Protein AF-J9ECP5-F1 (afdb_monomer_lite)

Secondary structure (DSSP, 8-state):
-HHHHHHTTHHHHHHHHHHTGGGS-HHHHHHHHHHHHHHHTSHHHHHHHHHTTHHHHHTTS-TTSTTHHHHHHHHHHHHHSHHHHHHHHTS-HHHHHHHHHHHHHHHHHS-HHHHHHHHHHHHHHTTSHHHHHHHHHTTHHHHHHHHHHT-GGG-TT--S---HHHHHHHHHHHHHHHHHHHHHHHHHHHHHHHHHHHHHHHHHTT-TT--------

pLDDT: mean 89.39, std 13.8, range [38.0, 98.56]

Foldseek 3Di:
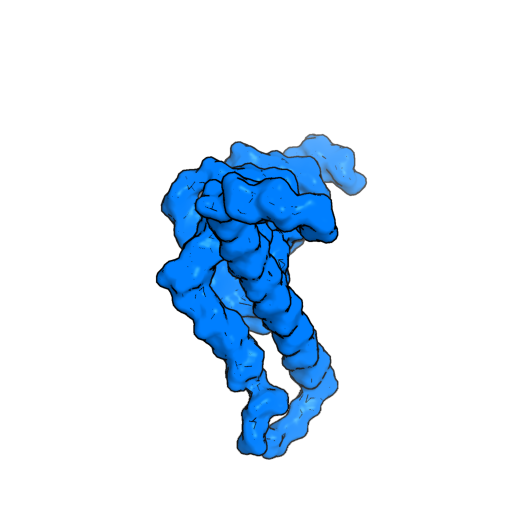DLVVCVVVVVLVVLQVCLVCVVVDDLVVLLVSLVVLLVQLLDLVSLQVCLVVVVLLSLLPHDLPGPSLLSSLSNLLSCLVRPVSVVSVLPDDLVSLLSSLVSLLSQLQPNPLSSVLSSLSSLLSCLLPPSSLVSCVVVVVVVSLVCQLCVQLVNDPPNPDDDDPVSVVSSVSSVVSSVSSVVSSVVSVVVVVVVVCCVVCVVVVVVVVPDDPDPDDD

Structure (mmCIF, N/CA/C/O backbone):
data_AF-J9ECP5-F1
#
_entry.id   AF-J9ECP5-F1
#
loop_
_atom_site.group_PDB
_atom_site.id
_atom_site.type_symbol
_atom_site.label_atom_id
_atom_site.label_alt_id
_atom_site.label_comp_id
_atom_site.label_asym_id
_atom_site.label_entity_id
_atom_site.label_seq_id
_atom_site.pdbx_PDB_ins_code
_atom_site.Cartn_x
_atom_site.Cartn_y
_atom_site.Cartn_z
_atom_site.occupancy
_atom_site.B_iso_or_equiv
_atom_site.auth_seq_id
_atom_site.auth_comp_id
_atom_site.auth_asym_id
_atom_site.auth_atom_id
_atom_site.pdbx_PDB_model_num
ATOM 1 N N . LEU A 1 1 ? -2.067 23.209 -13.877 1.00 58.66 1 LEU A N 1
ATOM 2 C CA . LEU A 1 1 ? -1.841 21.822 -13.410 1.00 58.66 1 LEU A CA 1
ATOM 3 C C . LEU A 1 1 ? -3.081 21.185 -12.792 1.00 58.66 1 LEU A C 1
ATOM 5 O O . LEU A 1 1 ? -3.791 20.561 -13.553 1.00 58.66 1 LEU A O 1
ATOM 9 N N . LEU A 1 2 ? -3.420 21.369 -11.506 1.00 58.62 2 LEU A N 1
ATOM 10 C CA . LEU A 1 2 ? -4.588 20.702 -10.874 1.00 58.62 2 LEU A CA 1
ATOM 11 C C . LEU A 1 2 ? -5.942 21.000 -11.552 1.00 58.62 2 LEU A C 1
ATOM 13 O O . LEU A 1 2 ? -6.799 20.131 -11.672 1.00 58.62 2 LEU A O 1
ATOM 17 N N . LYS A 1 3 ? -6.128 22.248 -11.996 1.00 59.84 3 LYS A N 1
ATOM 18 C CA . LYS A 1 3 ? -7.317 22.672 -12.744 1.00 59.84 3 LYS A CA 1
ATOM 19 C C . LYS A 1 3 ? -7.347 22.051 -14.146 1.00 59.84 3 LYS A C 1
ATOM 21 O O . LYS A 1 3 ? -8.362 21.492 -14.524 1.00 59.84 3 LYS A O 1
ATOM 26 N N . GLU A 1 4 ? -6.215 22.046 -14.849 1.00 58.84 4 GLU A N 1
ATOM 27 C CA . GLU A 1 4 ? -6.082 21.441 -16.184 1.00 58.84 4 GLU A CA 1
ATOM 28 C C . GLU A 1 4 ? -6.225 19.915 -16.162 1.00 58.84 4 GLU A C 1
ATOM 30 O O . GLU A 1 4 ? -6.843 19.362 -17.058 1.00 58.84 4 GLU A O 1
ATOM 35 N N . THR A 1 5 ? -5.704 19.205 -15.156 1.00 63.25 5 THR A N 1
ATOM 36 C CA . THR A 1 5 ? -5.891 17.745 -15.041 1.00 63.25 5 THR A CA 1
ATOM 37 C C . THR A 1 5 ? -7.343 17.373 -14.761 1.00 63.25 5 THR A C 1
ATOM 39 O O . THR A 1 5 ? -7.834 16.365 -15.269 1.00 63.25 5 THR A O 1
ATOM 42 N N . TYR A 1 6 ? -8.050 18.202 -13.989 1.00 60.03 6 TYR A N 1
ATOM 43 C CA . TYR A 1 6 ? -9.480 18.029 -13.756 1.00 60.03 6 TYR A CA 1
ATOM 44 C C . TYR A 1 6 ? -10.308 18.367 -15.007 1.00 60.03 6 TYR A C 1
ATOM 46 O O . TYR A 1 6 ? -11.199 17.613 -15.388 1.00 60.03 6 TYR A O 1
ATOM 54 N N . GLU A 1 7 ? -9.978 19.465 -15.689 1.00 57.41 7 GLU A N 1
ATOM 55 C CA . GLU A 1 7 ? -10.631 19.894 -16.933 1.00 57.41 7 GLU A CA 1
ATOM 56 C C . GLU A 1 7 ? -10.393 18.909 -18.089 1.00 57.41 7 GLU A C 1
ATOM 58 O O . GLU A 1 7 ? -11.296 18.678 -18.892 1.00 57.41 7 GLU A O 1
ATOM 63 N N . ASN A 1 8 ? -9.231 18.252 -18.129 1.00 61.38 8 ASN A N 1
ATOM 64 C CA . ASN A 1 8 ? -8.858 17.312 -19.188 1.00 61.38 8 ASN A CA 1
ATOM 65 C C . ASN A 1 8 ? -9.294 15.861 -18.934 1.00 61.38 8 ASN A C 1
ATOM 67 O O . ASN A 1 8 ? -8.885 14.975 -19.685 1.00 61.38 8 ASN A O 1
ATOM 71 N N . ARG A 1 9 ? -10.106 15.588 -17.898 1.00 77.56 9 ARG A N 1
ATOM 72 C CA . ARG A 1 9 ? -10.559 14.224 -17.550 1.00 77.56 9 ARG A CA 1
ATOM 73 C C . ARG A 1 9 ? -9.397 13.224 -17.457 1.00 77.56 9 ARG A C 1
ATOM 75 O O . ARG A 1 9 ? -9.504 12.072 -17.875 1.00 77.56 9 ARG A O 1
ATOM 82 N N . SER A 1 10 ? -8.265 13.675 -16.914 1.00 81.75 10 SER A N 1
ATOM 83 C CA . SER A 1 10 ? -7.030 12.888 -16.852 1.00 81.75 10 SER A CA 1
ATOM 84 C C . SER A 1 10 ? -7.216 11.565 -16.105 1.00 81.75 10 SER A C 1
ATOM 86 O O . SER A 1 10 ? -6.614 10.562 -16.478 1.00 81.75 10 SER A O 1
ATOM 88 N N . LEU A 1 11 ? -8.080 11.550 -15.085 1.00 89.44 11 LEU A N 1
ATOM 89 C CA . LEU A 1 11 ? -8.413 10.342 -14.334 1.00 89.44 11 LEU A CA 1
ATOM 90 C C . LEU A 1 11 ? -9.215 9.337 -15.171 1.00 89.44 11 LEU A C 1
ATOM 92 O O . LEU A 1 11 ? -8.880 8.157 -15.168 1.00 89.44 11 LEU A O 1
ATOM 96 N N . ASP A 1 12 ? -10.206 9.794 -15.942 1.00 91.31 12 ASP A N 1
ATOM 97 C CA . ASP A 1 12 ? -11.008 8.928 -16.821 1.00 91.31 12 ASP A CA 1
ATOM 98 C C . ASP A 1 12 ? -10.124 8.212 -17.848 1.00 91.31 12 ASP A C 1
ATOM 100 O O . ASP A 1 12 ? -10.337 7.041 -18.159 1.00 91.31 12 ASP A O 1
ATOM 104 N N . LEU A 1 13 ? -9.113 8.911 -18.375 1.00 92.12 13 LEU A N 1
ATOM 105 C CA . LEU A 1 13 ? -8.150 8.319 -19.299 1.00 92.12 13 LEU A CA 1
ATOM 106 C C . LEU A 1 13 ? -7.334 7.212 -18.623 1.00 92.12 13 LEU A C 1
ATOM 108 O O . LEU A 1 13 ? -7.185 6.136 -19.198 1.00 92.12 13 LEU A O 1
ATOM 112 N N . VAL A 1 14 ? -6.835 7.461 -17.408 1.00 95.06 14 VAL A N 1
ATOM 113 C CA . VAL A 1 14 ? -6.111 6.454 -16.619 1.00 95.06 14 VAL A CA 1
ATOM 114 C C . VAL A 1 14 ? -6.996 5.235 -16.367 1.00 95.06 14 VAL A C 1
ATOM 116 O O . VAL A 1 14 ? -6.566 4.119 -16.640 1.00 95.06 14 VAL A O 1
ATOM 119 N N . LEU A 1 15 ? -8.235 5.436 -15.908 1.00 95.81 15 LEU A N 1
ATOM 120 C CA . LEU A 1 15 ? -9.168 4.346 -15.616 1.00 95.81 15 LEU A CA 1
ATOM 121 C C . LEU A 1 15 ? -9.417 3.468 -16.849 1.00 95.81 15 LEU A C 1
ATOM 123 O O . LEU A 1 15 ? -9.308 2.251 -16.745 1.00 95.81 15 LEU A O 1
ATOM 127 N N . ARG A 1 16 ? -9.616 4.063 -18.034 1.00 94.81 16 ARG A N 1
ATOM 128 C CA . ARG A 1 16 ? -9.771 3.309 -19.295 1.00 94.81 16 ARG A CA 1
ATOM 129 C C . ARG A 1 16 ? -8.556 2.442 -19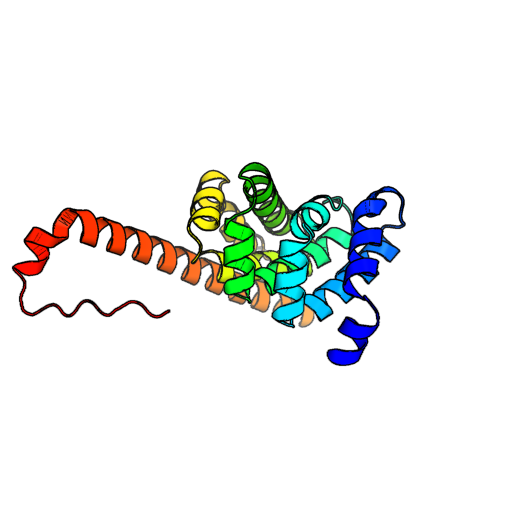.628 1.00 94.81 16 ARG A C 1
ATOM 131 O O . ARG A 1 16 ? -8.717 1.305 -20.064 1.00 94.81 16 ARG A O 1
ATOM 138 N N . TYR A 1 17 ? -7.342 2.959 -19.428 1.00 95.44 17 TYR A N 1
ATOM 139 C CA . TYR A 1 17 ? -6.127 2.166 -19.639 1.00 95.44 17 TYR A CA 1
ATOM 140 C C . TYR A 1 17 ? -5.989 1.037 -18.612 1.00 95.44 17 TYR A C 1
ATOM 142 O O . TYR A 1 17 ? -5.534 -0.047 -18.970 1.00 95.44 17 TYR A O 1
ATOM 150 N N . LEU A 1 18 ? -6.399 1.260 -17.358 1.00 95.62 18 LEU A N 1
ATOM 151 C CA . LEU A 1 18 ? -6.372 0.222 -16.324 1.00 95.62 18 LEU A CA 1
ATOM 152 C C . LEU A 1 18 ? -7.434 -0.867 -16.559 1.00 95.62 18 LEU A C 1
ATOM 154 O O . LEU A 1 18 ? -7.137 -2.046 -16.385 1.00 95.62 18 LEU A O 1
ATOM 158 N N . GLU A 1 19 ? -8.636 -0.509 -17.019 1.00 95.19 19 GLU A N 1
ATOM 159 C CA . GLU A 1 19 ? -9.673 -1.467 -17.441 1.00 95.19 19 GLU A CA 1
ATOM 160 C C . GLU A 1 19 ? -9.168 -2.391 -18.559 1.00 95.19 19 GLU A C 1
ATOM 162 O O . GLU A 1 19 ? -9.405 -3.600 -18.540 1.00 95.19 19 GLU A O 1
ATOM 167 N N . GLY A 1 20 ? -8.429 -1.824 -19.516 1.00 91.56 20 GLY A N 1
ATOM 168 C CA . GLY A 1 20 ? -7.819 -2.534 -20.637 1.00 91.56 20 GLY A CA 1
ATOM 169 C C . GLY A 1 20 ? -6.429 -3.109 -20.365 1.00 91.56 20 GLY A C 1
ATOM 170 O O . GLY A 1 20 ? -5.802 -3.577 -21.314 1.00 91.56 20 GLY A O 1
ATOM 171 N N . ALA A 1 21 ? -5.923 -3.093 -19.124 1.00 91.56 21 ALA A N 1
ATOM 172 C CA . ALA A 1 21 ? -4.495 -3.294 -18.844 1.00 91.56 21 ALA A CA 1
ATOM 173 C C . ALA A 1 21 ? -3.904 -4.588 -19.425 1.00 91.56 21 ALA A C 1
ATOM 175 O O . ALA A 1 21 ? -2.782 -4.582 -19.920 1.00 91.56 21 ALA A O 1
ATOM 176 N N . ARG A 1 22 ? -4.677 -5.682 -19.439 1.00 87.88 22 ARG A N 1
ATOM 177 C CA . ARG A 1 22 ? -4.252 -6.982 -19.997 1.00 87.88 22 ARG A CA 1
ATOM 178 C C . ARG A 1 22 ? -4.036 -6.974 -21.514 1.00 87.88 22 ARG A C 1
ATOM 180 O O . ARG A 1 22 ? -3.355 -7.849 -22.032 1.00 87.88 22 ARG A O 1
ATOM 187 N N . ASN A 1 23 ? -4.628 -6.013 -22.216 1.00 90.44 23 ASN A N 1
ATOM 188 C CA . ASN A 1 23 ? -4.544 -5.873 -23.670 1.00 90.44 23 ASN A CA 1
ATOM 189 C C . ASN A 1 23 ? -3.484 -4.843 -24.096 1.00 90.44 23 ASN A C 1
ATOM 191 O O . ASN A 1 23 ? -3.360 -4.541 -25.284 1.00 90.44 23 ASN A O 1
ATOM 195 N N . HIS A 1 24 ? -2.753 -4.267 -23.142 1.00 90.06 24 HIS A N 1
ATOM 196 C CA . HIS A 1 24 ? -1.773 -3.217 -23.378 1.00 90.06 24 HIS A CA 1
ATOM 197 C C . HIS A 1 24 ? -0.354 -3.695 -23.069 1.00 90.06 24 HIS A C 1
ATOM 199 O O . HIS A 1 24 ? -0.139 -4.616 -22.286 1.00 90.06 24 HIS A O 1
ATOM 205 N N . ASP A 1 25 ? 0.629 -3.040 -23.689 1.00 90.75 25 ASP A N 1
ATOM 206 C CA . ASP A 1 25 ? 2.038 -3.253 -23.363 1.00 90.75 25 ASP A CA 1
ATOM 207 C C . ASP A 1 25 ? 2.291 -2.878 -21.890 1.00 90.75 25 ASP A C 1
ATOM 209 O O . ASP A 1 25 ? 1.888 -1.806 -21.427 1.00 90.75 25 ASP A O 1
ATOM 213 N N . SER A 1 26 ? 2.999 -3.746 -21.166 1.00 89.44 26 SER A N 1
ATOM 214 C CA . SER A 1 26 ? 3.453 -3.529 -19.787 1.00 89.44 26 SER A CA 1
ATOM 215 C C . SER A 1 26 ? 4.154 -2.174 -19.604 1.00 89.44 26 SER A C 1
ATOM 217 O O . SER A 1 26 ? 3.954 -1.515 -18.583 1.00 89.44 26 SER A O 1
ATOM 219 N N . ARG A 1 27 ? 4.904 -1.700 -20.609 1.00 93.38 27 ARG A N 1
ATOM 220 C CA . ARG A 1 27 ? 5.562 -0.381 -20.584 1.00 93.38 27 ARG A CA 1
ATOM 221 C C . ARG A 1 27 ? 4.564 0.771 -20.611 1.00 93.38 27 ARG A C 1
ATOM 223 O O . ARG A 1 27 ? 4.727 1.731 -19.865 1.00 93.38 27 ARG A O 1
ATOM 230 N N . LEU A 1 28 ? 3.511 0.651 -21.420 1.00 94.88 28 LEU A N 1
ATOM 231 C CA . LEU A 1 28 ? 2.445 1.650 -21.467 1.00 94.88 28 LEU A CA 1
ATOM 232 C C . LEU A 1 28 ? 1.727 1.721 -20.117 1.00 94.88 28 LEU A C 1
ATOM 234 O O . LEU A 1 28 ? 1.519 2.810 -19.588 1.00 94.88 28 LEU A O 1
ATOM 238 N N . ILE A 1 29 ? 1.398 0.569 -19.527 1.00 96.81 29 ILE A N 1
ATOM 239 C CA . ILE A 1 29 ? 0.761 0.519 -18.205 1.00 96.81 29 ILE A CA 1
ATOM 240 C C . ILE A 1 29 ? 1.682 1.073 -17.120 1.00 96.81 29 ILE A C 1
ATOM 242 O O . ILE A 1 29 ? 1.228 1.816 -16.256 1.00 96.81 29 ILE A O 1
ATOM 246 N N . PHE A 1 30 ? 2.978 0.789 -17.187 1.00 95.69 30 PHE A N 1
ATOM 247 C CA . PHE A 1 30 ? 3.962 1.365 -16.280 1.00 95.69 30 PHE A CA 1
ATOM 248 C C . PHE A 1 30 ? 3.981 2.904 -16.337 1.00 95.69 30 PHE A C 1
ATOM 250 O O . PHE A 1 30 ? 3.961 3.550 -15.287 1.00 95.69 30 PHE A O 1
ATOM 257 N N . ASP A 1 31 ? 3.943 3.507 -17.529 1.00 96.50 31 ASP A N 1
ATOM 258 C CA . ASP A 1 31 ? 3.884 4.968 -17.680 1.00 96.50 31 ASP A CA 1
ATOM 259 C C . ASP A 1 31 ? 2.535 5.554 -17.228 1.00 96.50 31 ASP A C 1
ATOM 261 O O . ASP A 1 31 ? 2.502 6.591 -16.558 1.00 96.50 31 ASP A O 1
ATOM 265 N N . VAL A 1 32 ? 1.423 4.863 -17.504 1.00 96.94 32 VAL A N 1
ATOM 266 C CA . VAL A 1 32 ? 0.088 5.231 -16.999 1.00 96.94 32 VAL A CA 1
ATOM 267 C C . VAL A 1 32 ? 0.059 5.219 -15.469 1.00 96.94 32 VAL A C 1
ATOM 269 O O . VAL A 1 32 ? -0.450 6.159 -14.858 1.00 96.94 32 VAL A O 1
ATOM 272 N N . LEU A 1 33 ? 0.640 4.202 -14.830 1.00 97.62 33 LEU A N 1
ATOM 273 C CA . LEU A 1 33 ? 0.718 4.110 -13.372 1.00 97.62 33 LEU A CA 1
ATOM 274 C C . LEU A 1 33 ? 1.629 5.183 -12.772 1.00 97.62 33 LEU A C 1
ATOM 276 O O . LEU A 1 33 ? 1.321 5.713 -11.709 1.00 97.62 33 LEU A O 1
ATOM 280 N N . LYS A 1 34 ? 2.724 5.558 -13.443 1.00 97.19 34 LYS A N 1
ATOM 281 C CA . LYS A 1 34 ? 3.564 6.684 -12.997 1.00 97.19 34 LYS A CA 1
ATOM 282 C C . LYS A 1 34 ? 2.800 7.997 -13.038 1.00 97.19 34 LYS A C 1
ATOM 284 O O . LYS A 1 34 ? 2.894 8.795 -12.106 1.00 97.19 34 LYS A O 1
ATOM 289 N N . TYR A 1 35 ? 2.037 8.208 -14.107 1.00 96.50 35 TYR A N 1
ATOM 290 C CA . TYR A 1 35 ? 1.169 9.369 -14.215 1.00 96.50 35 TYR A CA 1
ATOM 291 C C . TYR A 1 35 ? 0.114 9.366 -13.101 1.00 96.50 35 TYR A C 1
ATOM 293 O O . TYR A 1 35 ? -0.020 10.365 -12.397 1.00 96.50 35 TYR A O 1
ATOM 301 N N . LEU A 1 36 ? -0.545 8.225 -12.861 1.00 97.31 36 LEU A N 1
ATOM 302 C CA . LEU A 1 36 ? -1.480 8.047 -11.749 1.00 97.31 36 LEU A CA 1
ATOM 303 C C . LEU A 1 36 ? -0.834 8.355 -10.393 1.00 97.31 36 LEU A C 1
ATOM 305 O O . LEU A 1 36 ? -1.412 9.109 -9.618 1.00 97.31 36 LEU A O 1
ATOM 309 N N . ALA A 1 37 ? 0.364 7.840 -10.111 1.00 96.88 37 ALA A N 1
ATOM 310 C CA . ALA A 1 37 ? 1.073 8.117 -8.863 1.00 96.88 37 ALA A CA 1
ATOM 311 C C . ALA A 1 37 ? 1.260 9.628 -8.638 1.00 96.88 37 ALA A C 1
ATOM 313 O O . ALA A 1 37 ? 1.028 10.116 -7.535 1.00 96.88 37 ALA A O 1
ATOM 314 N N . GLY A 1 38 ? 1.586 10.385 -9.693 1.00 95.44 38 GLY A N 1
ATOM 315 C CA . GLY A 1 38 ? 1.648 11.849 -9.640 1.00 95.44 38 GLY A CA 1
ATOM 316 C C . GLY A 1 38 ? 0.293 12.521 -9.375 1.00 95.44 38 GLY A C 1
ATOM 317 O O . GLY A 1 38 ? 0.241 13.544 -8.695 1.00 95.44 38 GLY A O 1
ATOM 318 N N . LEU A 1 39 ? -0.812 11.942 -9.859 1.00 94.38 39 LEU A N 1
ATOM 319 C CA . LEU A 1 39 ? -2.168 12.434 -9.584 1.00 94.38 39 LEU A CA 1
ATOM 320 C C . LEU A 1 39 ? -2.603 12.162 -8.136 1.00 94.38 39 LEU A C 1
ATOM 322 O O . LEU A 1 39 ? -3.223 13.029 -7.519 1.00 94.38 39 LEU A O 1
ATOM 326 N N . LEU A 1 40 ? -2.265 10.992 -7.584 1.00 96.12 40 LEU A N 1
ATOM 327 C CA . LEU A 1 40 ? -2.695 10.541 -6.252 1.00 96.12 40 LEU A CA 1
ATOM 328 C C . LEU A 1 40 ? -2.127 11.379 -5.097 1.00 96.12 40 LEU A C 1
ATOM 330 O O . LEU A 1 40 ? -2.686 11.368 -4.004 1.00 96.12 40 LEU A O 1
ATOM 334 N N . VAL A 1 41 ? -1.082 12.176 -5.339 1.00 93.88 41 VAL A N 1
ATOM 335 C CA . VAL A 1 41 ? -0.587 13.177 -4.373 1.00 93.88 41 VAL A CA 1
ATOM 336 C C . VAL A 1 41 ? -1.664 14.226 -4.053 1.00 93.88 41 VAL A C 1
ATOM 338 O O . VAL A 1 41 ? -1.671 14.835 -2.981 1.00 93.88 41 VAL A O 1
ATOM 341 N N . HIS A 1 42 ? -2.610 14.450 -4.968 1.00 93.12 42 HIS A N 1
ATOM 342 C CA . HIS A 1 42 ? -3.702 15.387 -4.769 1.00 93.12 42 HIS A CA 1
ATOM 343 C C . HIS A 1 42 ? -4.923 14.703 -4.156 1.00 93.12 42 HIS A C 1
ATOM 345 O O . HIS A 1 42 ? -5.609 13.925 -4.814 1.00 93.12 42 HIS A O 1
ATOM 351 N N . ARG A 1 43 ? -5.270 15.107 -2.926 1.00 93.56 43 ARG A N 1
ATOM 352 C CA . ARG A 1 43 ? -6.422 14.603 -2.156 1.00 93.56 43 ARG A CA 1
ATOM 353 C C . ARG A 1 43 ? -7.691 14.389 -2.985 1.00 93.56 43 ARG A C 1
ATOM 355 O O . ARG A 1 43 ? -8.291 13.328 -2.901 1.00 93.56 43 ARG A O 1
ATOM 362 N N . ARG A 1 44 ? -8.113 15.387 -3.771 1.00 93.25 44 ARG A N 1
ATOM 363 C CA . ARG A 1 44 ? -9.341 15.287 -4.579 1.00 93.25 44 ARG A CA 1
ATOM 364 C C . ARG A 1 44 ? -9.262 14.146 -5.595 1.00 93.25 44 ARG A C 1
ATOM 366 O O . ARG A 1 44 ? -10.203 13.378 -5.701 1.00 93.25 44 ARG A O 1
ATOM 373 N N . LEU A 1 45 ? -8.134 14.016 -6.292 1.00 94.56 45 LEU A N 1
ATOM 374 C CA . LEU A 1 45 ? -7.940 12.967 -7.292 1.00 94.56 45 LEU A CA 1
ATOM 375 C C . LEU A 1 45 ? -7.808 11.585 -6.649 1.00 94.56 45 LEU A C 1
ATOM 377 O O . LEU A 1 45 ? -8.305 10.621 -7.215 1.00 94.56 45 LEU A O 1
ATOM 381 N N . ALA A 1 46 ? -7.197 11.485 -5.464 1.00 96.75 46 ALA A N 1
ATOM 382 C CA . ALA A 1 46 ? -7.173 10.241 -4.697 1.00 96.75 46 ALA A CA 1
ATOM 383 C C . ALA A 1 46 ? -8.589 9.789 -4.300 1.00 96.75 46 ALA A C 1
ATOM 385 O O . ALA A 1 46 ? -8.942 8.631 -4.511 1.00 96.75 46 ALA A O 1
ATOM 386 N N . LEU A 1 47 ? -9.421 10.708 -3.797 1.00 96.31 47 LEU A N 1
ATOM 387 C CA . LEU A 1 47 ? -10.822 10.427 -3.464 1.00 96.31 47 LEU A CA 1
ATOM 388 C C . LEU A 1 47 ? -11.633 10.025 -4.702 1.00 96.31 47 LEU A C 1
ATOM 390 O O . LEU A 1 47 ? -12.316 9.003 -4.674 1.00 96.31 47 LEU A O 1
ATOM 394 N N . ASP A 1 48 ? -11.515 10.785 -5.795 1.00 95.81 48 ASP A N 1
ATOM 395 C CA . ASP A 1 48 ? -12.206 10.496 -7.055 1.00 95.81 48 ASP A CA 1
ATOM 396 C C . ASP A 1 48 ? -11.765 9.132 -7.628 1.00 95.81 48 ASP A C 1
ATOM 398 O O . ASP A 1 48 ? -12.594 8.371 -8.122 1.00 95.81 48 ASP A O 1
ATOM 402 N N . PHE A 1 49 ? -10.479 8.774 -7.509 1.00 97.50 49 PHE A N 1
ATOM 403 C CA . PHE A 1 49 ? -9.948 7.478 -7.945 1.00 97.50 49 PHE A CA 1
ATOM 404 C C . PHE A 1 49 ? -10.552 6.309 -7.162 1.00 97.50 49 PHE A C 1
ATOM 406 O O . PHE A 1 49 ? -10.960 5.312 -7.760 1.00 97.50 49 PHE A O 1
ATOM 413 N N . VAL A 1 50 ? -10.629 6.431 -5.833 1.00 98.06 50 VAL A N 1
ATOM 414 C CA . VAL A 1 50 ? -11.251 5.413 -4.973 1.00 98.06 50 VAL A CA 1
ATOM 415 C C . VAL A 1 50 ? -12.743 5.294 -5.290 1.00 98.06 5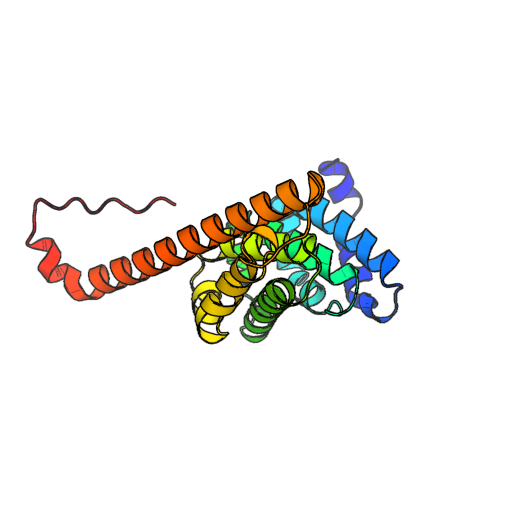0 VAL A C 1
ATOM 417 O O . VAL A 1 50 ? -13.232 4.184 -5.499 1.00 98.06 50 VAL A O 1
ATOM 420 N N . ALA A 1 51 ? -13.450 6.422 -5.407 1.00 96.56 51 ALA A N 1
ATOM 421 C CA . ALA A 1 51 ? -14.878 6.458 -5.722 1.00 96.56 51 ALA A CA 1
ATOM 422 C C . ALA A 1 51 ? -15.207 5.859 -7.101 1.00 96.56 51 ALA A C 1
ATOM 424 O O . ALA A 1 51 ? -16.259 5.246 -7.271 1.00 96.56 51 ALA A O 1
ATOM 425 N N . ALA A 1 52 ? -14.300 5.989 -8.071 1.00 96.56 52 ALA A N 1
ATOM 426 C CA . ALA A 1 52 ? -14.442 5.416 -9.406 1.00 96.56 52 ALA A CA 1
ATOM 427 C C . ALA A 1 52 ? -14.088 3.915 -9.488 1.00 96.56 52 ALA A C 1
ATOM 429 O O . ALA A 1 52 ? -14.028 3.362 -10.583 1.00 96.56 52 ALA A O 1
ATOM 430 N N . GLY A 1 53 ? -13.820 3.244 -8.360 1.00 96.88 53 GLY A N 1
ATOM 431 C CA . GLY A 1 53 ? -13.420 1.831 -8.345 1.00 96.88 53 GLY A CA 1
ATOM 432 C C . GLY A 1 53 ? -11.981 1.589 -8.812 1.00 96.88 53 GLY A C 1
ATOM 433 O O . GLY A 1 53 ? -11.597 0.451 -9.079 1.00 96.88 53 GLY A O 1
ATOM 434 N N . GLY A 1 54 ? -11.153 2.636 -8.882 1.00 97.75 54 GLY A N 1
ATOM 435 C CA . GLY A 1 54 ? -9.787 2.557 -9.398 1.00 97.75 54 GLY A CA 1
ATOM 436 C C . GLY A 1 54 ? -8.880 1.608 -8.613 1.00 97.75 54 GLY A C 1
ATOM 437 O O . GLY A 1 54 ? -7.972 1.014 -9.185 1.00 97.75 54 GLY A O 1
ATOM 438 N N . VAL A 1 55 ? -9.148 1.402 -7.321 1.00 98.25 55 VAL A N 1
ATOM 439 C CA . VAL A 1 55 ? -8.380 0.480 -6.465 1.00 98.25 55 VAL A CA 1
ATOM 440 C C . VAL A 1 55 ? -8.507 -0.969 -6.938 1.00 98.25 55 VAL A C 1
ATOM 442 O O . VAL A 1 55 ? -7.506 -1.677 -6.997 1.00 98.25 55 VAL A O 1
ATOM 445 N N . ASP A 1 56 ? -9.709 -1.397 -7.328 1.00 97.50 56 ASP A N 1
ATOM 446 C CA . ASP A 1 56 ? -9.954 -2.742 -7.857 1.00 97.50 56 ASP A CA 1
ATOM 447 C C . ASP A 1 56 ? -9.251 -2.948 -9.209 1.00 97.50 56 ASP A C 1
ATOM 449 O O . ASP A 1 56 ? -8.677 -4.004 -9.463 1.00 97.50 56 ASP A O 1
ATOM 453 N N . LEU A 1 57 ? -9.199 -1.910 -10.050 1.00 97.88 57 LEU A N 1
ATOM 454 C CA . LEU A 1 57 ? -8.419 -1.935 -11.290 1.00 97.88 57 LEU A CA 1
ATOM 455 C C . LEU A 1 57 ? -6.907 -1.986 -11.022 1.00 97.88 57 LEU A C 1
ATOM 457 O O . LEU A 1 57 ? -6.179 -2.720 -11.688 1.00 97.88 57 LEU A O 1
ATOM 461 N N . LEU A 1 58 ? -6.436 -1.235 -10.027 1.00 97.56 58 LEU A N 1
ATOM 462 C CA . LEU A 1 58 ? -5.024 -1.140 -9.667 1.00 97.56 58 LEU A CA 1
ATOM 463 C C . LEU A 1 58 ? -4.456 -2.485 -9.190 1.00 97.56 58 LEU A C 1
ATOM 465 O O . LEU A 1 58 ? -3.359 -2.865 -9.589 1.00 97.56 58 LEU A O 1
ATOM 469 N N . ILE A 1 59 ? -5.208 -3.228 -8.374 1.00 97.31 59 ILE A N 1
ATOM 470 C CA . ILE A 1 59 ? -4.773 -4.534 -7.844 1.00 97.31 59 ILE A CA 1
ATOM 471 C C . ILE A 1 59 ? -4.937 -5.688 -8.850 1.00 97.31 59 ILE A C 1
ATOM 473 O O . ILE A 1 59 ? -4.524 -6.811 -8.564 1.00 97.31 59 ILE A O 1
ATOM 477 N N . ARG A 1 60 ? -5.511 -5.432 -10.037 1.00 96.38 60 ARG A N 1
ATOM 478 C CA . ARG A 1 60 ? -5.595 -6.396 -11.154 1.00 96.38 60 ARG A CA 1
ATOM 479 C C . ARG A 1 60 ? -4.378 -6.382 -12.074 1.00 96.38 60 ARG A C 1
ATOM 481 O O . ARG A 1 60 ? -4.289 -7.248 -12.949 1.00 96.38 60 ARG A O 1
ATOM 488 N N . ILE A 1 61 ? -3.478 -5.412 -11.910 1.00 96.75 61 ILE A N 1
ATOM 489 C CA . ILE A 1 61 ? -2.209 -5.370 -12.641 1.00 96.75 61 ILE A CA 1
ATOM 490 C C . ILE A 1 61 ? -1.418 -6.652 -12.358 1.00 96.75 61 ILE A C 1
ATOM 492 O O . ILE A 1 61 ? -1.428 -7.182 -11.250 1.00 96.75 61 ILE A O 1
ATOM 496 N N . GLU A 1 62 ? -0.768 -7.197 -13.382 1.00 94.81 62 GLU A N 1
ATOM 497 C CA . GLU A 1 62 ? -0.012 -8.439 -13.246 1.00 94.81 62 GLU A CA 1
ATOM 498 C C . GLU A 1 62 ? 1.184 -8.240 -12.307 1.00 94.81 62 GLU A C 1
ATOM 500 O O . GLU A 1 62 ? 2.029 -7.372 -12.536 1.00 94.81 62 GLU A O 1
ATOM 505 N N . ARG A 1 63 ? 1.258 -9.055 -11.250 1.00 94.69 63 ARG A N 1
ATOM 506 C CA . ARG A 1 63 ? 2.266 -8.937 -10.186 1.00 94.69 63 ARG A CA 1
ATOM 507 C C . ARG A 1 63 ? 3.693 -9.099 -10.720 1.00 94.69 63 ARG A C 1
ATOM 509 O O . ARG A 1 63 ? 4.553 -8.286 -10.394 1.00 94.69 63 ARG A O 1
ATOM 516 N N . ASP A 1 64 ? 3.912 -10.049 -11.626 1.00 92.19 64 ASP A N 1
ATOM 517 C CA . ASP A 1 64 ? 5.224 -10.321 -12.232 1.00 92.19 64 ASP A CA 1
ATOM 518 C C . ASP A 1 64 ? 5.657 -9.274 -13.279 1.00 92.19 64 ASP A C 1
ATOM 520 O O . ASP A 1 64 ? 6.785 -9.298 -13.772 1.00 92.19 64 ASP A O 1
ATOM 524 N N . SER A 1 65 ? 4.782 -8.324 -13.626 1.00 93.00 65 SER A N 1
ATOM 525 C CA . SER A 1 65 ? 5.102 -7.267 -14.587 1.00 93.00 65 SER A CA 1
ATOM 526 C C . SER A 1 65 ? 5.918 -6.133 -13.958 1.00 93.00 65 SER A C 1
ATOM 528 O O . SER A 1 65 ? 5.766 -5.806 -12.784 1.00 93.00 65 SER A O 1
ATOM 530 N N . LEU A 1 66 ? 6.717 -5.426 -14.767 1.00 90.75 66 LEU A N 1
ATOM 531 C CA . LEU A 1 66 ? 7.433 -4.218 -14.326 1.00 90.75 66 LEU A CA 1
ATOM 532 C C . LEU A 1 66 ? 6.482 -3.131 -13.780 1.00 90.75 66 LEU A C 1
ATOM 534 O O . LEU A 1 66 ? 6.859 -2.349 -12.906 1.00 90.75 66 LEU A O 1
ATOM 538 N N . ALA A 1 67 ? 5.244 -3.093 -14.278 1.00 94.31 67 ALA A N 1
ATOM 539 C CA . ALA A 1 67 ? 4.199 -2.173 -13.841 1.00 94.31 67 ALA A CA 1
ATOM 540 C C . ALA A 1 67 ? 3.843 -2.329 -12.350 1.00 94.31 67 ALA A C 1
ATOM 542 O O . ALA A 1 67 ? 3.513 -1.335 -11.698 1.00 94.31 67 ALA A O 1
ATOM 543 N N . SER A 1 68 ? 3.975 -3.534 -11.781 1.00 95.19 68 SER A N 1
ATOM 544 C CA . SER A 1 68 ? 3.626 -3.814 -10.382 1.00 95.19 68 SER A CA 1
ATOM 545 C C . SER A 1 68 ? 4.442 -2.993 -9.378 1.00 95.19 68 SER A C 1
ATOM 547 O O . SER A 1 68 ? 3.926 -2.605 -8.331 1.00 95.19 68 SER A O 1
ATOM 549 N N . VAL A 1 69 ? 5.675 -2.621 -9.730 1.00 94.81 69 VAL A N 1
ATOM 550 C CA . VAL A 1 69 ? 6.535 -1.744 -8.921 1.00 94.81 69 VAL A CA 1
ATOM 551 C C . VAL A 1 69 ? 5.834 -0.420 -8.603 1.00 94.81 69 VAL A C 1
ATOM 553 O O . VAL A 1 69 ? 5.870 0.058 -7.469 1.00 94.81 69 VAL A O 1
ATOM 556 N N . VAL A 1 70 ? 5.161 0.163 -9.598 1.00 97.31 70 VAL A N 1
ATOM 557 C CA . VAL A 1 70 ? 4.495 1.467 -9.472 1.00 97.31 70 VAL A CA 1
ATOM 558 C C . VAL A 1 70 ? 3.145 1.341 -8.765 1.00 97.31 70 VAL A C 1
ATOM 560 O O . VAL A 1 70 ? 2.683 2.306 -8.152 1.00 97.31 70 VAL A O 1
ATOM 563 N N . VAL A 1 71 ? 2.539 0.147 -8.760 1.00 97.94 71 VAL A N 1
ATOM 564 C CA . VAL A 1 71 ? 1.356 -0.141 -7.933 1.00 97.94 71 VAL A CA 1
ATOM 565 C C . VAL A 1 71 ? 1.670 0.111 -6.459 1.00 97.94 71 VAL A C 1
ATOM 567 O O . VAL A 1 71 ? 0.898 0.795 -5.793 1.00 97.94 71 VAL A O 1
ATOM 570 N N . GLY A 1 72 ? 2.836 -0.327 -5.967 1.00 96.88 72 GLY A N 1
ATOM 571 C CA . GLY A 1 72 ? 3.274 -0.047 -4.594 1.00 96.88 72 GLY A CA 1
ATOM 572 C C . GLY A 1 72 ? 3.346 1.452 -4.283 1.00 96.88 72 GLY A C 1
ATOM 573 O O . GLY A 1 72 ? 2.902 1.891 -3.224 1.00 96.88 72 GLY A O 1
ATOM 574 N N . THR A 1 73 ? 3.830 2.261 -5.229 1.00 97.19 73 THR A N 1
ATOM 575 C CA . THR A 1 73 ? 3.851 3.727 -5.101 1.00 97.19 73 THR A CA 1
ATOM 576 C C . THR A 1 73 ? 2.443 4.331 -5.087 1.00 97.19 73 THR A C 1
ATOM 578 O O . THR A 1 73 ? 2.169 5.222 -4.285 1.00 97.19 73 THR A O 1
ATOM 581 N N . CYS A 1 74 ? 1.535 3.843 -5.935 1.00 98.31 74 CYS A N 1
ATOM 582 C CA . CYS A 1 74 ? 0.144 4.298 -5.956 1.00 98.31 74 CYS A CA 1
ATOM 583 C C . CYS A 1 74 ? -0.569 3.975 -4.636 1.00 98.31 74 CYS A C 1
ATOM 585 O O . CYS A 1 74 ? -1.219 4.847 -4.060 1.00 98.31 74 CYS A O 1
ATOM 587 N N . LEU A 1 75 ? -0.395 2.751 -4.124 1.00 98.38 75 LEU A N 1
ATOM 588 C CA . LEU A 1 75 ? -0.928 2.339 -2.826 1.00 98.38 75 LEU A CA 1
ATOM 589 C C . LEU A 1 75 ? -0.378 3.220 -1.703 1.00 98.38 75 LEU A C 1
ATOM 591 O O . LEU A 1 75 ? -1.151 3.691 -0.876 1.00 98.38 75 LEU A O 1
ATOM 595 N N . TYR A 1 76 ? 0.926 3.510 -1.699 1.00 98.00 76 TYR A N 1
ATOM 596 C CA . TYR A 1 76 ? 1.518 4.435 -0.733 1.00 98.00 76 TYR A CA 1
ATOM 597 C C . TYR A 1 76 ? 0.849 5.817 -0.758 1.00 98.00 76 TYR A C 1
ATOM 599 O O . TYR A 1 76 ? 0.475 6.318 0.300 1.00 98.00 76 TYR A O 1
ATOM 607 N N . TYR A 1 77 ? 0.645 6.425 -1.930 1.00 97.75 77 TYR A N 1
ATOM 608 C CA . TYR A 1 77 ? 0.001 7.742 -1.996 1.00 97.75 77 TYR A CA 1
ATOM 609 C C . TYR A 1 77 ? -1.474 7.722 -1.590 1.00 97.75 77 TYR A C 1
ATOM 611 O O . TYR A 1 77 ? -1.937 8.688 -0.984 1.00 97.75 77 TYR A O 1
ATOM 619 N N . LEU A 1 78 ? -2.190 6.622 -1.848 1.00 98.06 78 LEU A N 1
ATOM 620 C CA . LEU A 1 78 ? -3.514 6.412 -1.261 1.00 98.06 78 LEU A CA 1
ATOM 621 C C . LEU A 1 78 ? -3.416 6.363 0.267 1.00 98.06 78 LEU A C 1
ATOM 623 O O . LEU A 1 78 ? -4.121 7.113 0.930 1.00 98.06 78 LEU A O 1
ATOM 627 N N . ALA A 1 79 ? -2.488 5.570 0.813 1.00 97.81 79 ALA A N 1
ATOM 628 C CA . ALA A 1 79 ? -2.280 5.423 2.254 1.00 97.81 79 ALA A CA 1
ATOM 629 C C . ALA A 1 79 ? -1.896 6.715 2.972 1.00 97.81 79 ALA A C 1
ATOM 631 O O . ALA A 1 79 ? -2.331 6.961 4.095 1.00 97.81 79 ALA A O 1
ATOM 632 N N . TYR A 1 80 ? -1.114 7.557 2.306 1.00 95.62 80 TYR A N 1
ATOM 633 C CA . TYR A 1 80 ? -0.726 8.865 2.809 1.00 95.62 80 TYR A CA 1
ATOM 634 C C . TYR A 1 80 ? -1.929 9.809 2.995 1.00 95.62 80 TYR A C 1
ATOM 636 O O . TYR A 1 80 ? -1.882 10.720 3.823 1.00 95.62 80 TYR A O 1
ATOM 644 N N . ASN A 1 81 ? -3.020 9.598 2.251 1.00 96.12 81 ASN A N 1
ATOM 645 C CA . ASN A 1 81 ? -4.248 10.371 2.363 1.00 96.12 81 ASN A CA 1
ATOM 646 C C . ASN A 1 81 ? -5.290 9.631 3.219 1.00 96.12 81 ASN A C 1
ATOM 648 O O . ASN A 1 81 ? -5.961 8.721 2.736 1.00 96.12 81 ASN A O 1
ATOM 652 N N . ALA A 1 82 ? -5.453 10.051 4.478 1.00 95.25 82 ALA A N 1
ATOM 653 C CA . ALA A 1 82 ? -6.340 9.373 5.424 1.00 95.25 82 ALA A CA 1
ATOM 654 C C . ALA A 1 82 ? -7.785 9.229 4.905 1.00 95.25 82 ALA A C 1
ATOM 656 O O . ALA A 1 82 ? -8.316 8.124 4.920 1.00 95.25 82 ALA A O 1
ATOM 657 N N . ASP A 1 83 ? -8.386 10.287 4.355 1.00 96.50 83 ASP A N 1
ATOM 658 C CA . ASP A 1 83 ? -9.750 10.233 3.812 1.00 96.50 83 ASP A CA 1
ATOM 659 C C . ASP A 1 83 ? -9.882 9.283 2.614 1.00 96.50 83 ASP A C 1
ATOM 661 O O . ASP A 1 83 ? -10.896 8.599 2.466 1.00 96.50 83 ASP A O 1
ATOM 665 N N . ALA A 1 84 ? -8.866 9.212 1.746 1.00 97.56 84 ALA A N 1
ATOM 666 C CA . ALA A 1 84 ? -8.869 8.236 0.660 1.00 97.56 84 ALA A CA 1
ATOM 667 C C . ALA A 1 84 ? -8.818 6.810 1.220 1.00 97.56 84 ALA A C 1
ATOM 669 O O . ALA A 1 84 ? -9.561 5.947 0.752 1.00 97.56 84 ALA A O 1
ATOM 670 N N . MET A 1 85 ? -8.004 6.568 2.252 1.00 97.94 85 MET A N 1
ATOM 671 C CA . MET A 1 85 ? -7.945 5.262 2.909 1.00 97.94 85 MET A CA 1
ATOM 672 C C . MET A 1 85 ? -9.198 4.886 3.674 1.00 97.94 85 MET A C 1
ATOM 674 O O . MET A 1 85 ? -9.523 3.702 3.710 1.00 97.94 85 MET A O 1
ATOM 678 N N . GLU A 1 86 ? -9.919 5.841 4.258 1.00 97.50 86 GLU A N 1
ATOM 679 C CA . GLU A 1 86 ? -11.244 5.569 4.816 1.00 97.50 86 GLU A CA 1
ATOM 680 C C . GLU A 1 86 ? -12.161 5.006 3.726 1.00 97.50 86 GLU A C 1
ATOM 682 O O . GLU A 1 86 ? -12.783 3.965 3.927 1.00 97.50 86 GLU A O 1
ATOM 687 N N . GLY A 1 87 ? -12.150 5.614 2.533 1.00 97.81 87 GLY A N 1
ATOM 688 C CA . GLY A 1 87 ? -12.846 5.085 1.360 1.00 97.81 87 GLY A CA 1
ATOM 689 C C . GLY A 1 87 ? -12.365 3.687 0.952 1.00 97.81 87 GLY A C 1
ATOM 690 O O . GLY A 1 87 ? -13.187 2.808 0.700 1.00 97.81 87 GLY A O 1
ATOM 691 N N . VAL A 1 88 ? -11.049 3.446 0.945 1.00 98.31 88 VAL A N 1
ATOM 692 C CA . VAL A 1 88 ? -10.468 2.117 0.667 1.00 98.31 88 VAL A CA 1
ATOM 693 C C . VAL A 1 88 ? -10.959 1.080 1.679 1.00 98.31 88 VAL A C 1
ATOM 695 O O . VAL A 1 88 ? -11.338 -0.019 1.291 1.00 98.31 88 VAL A O 1
ATOM 698 N N . CYS A 1 89 ? -11.011 1.425 2.965 1.00 97.88 89 CYS A N 1
ATOM 699 C CA . CYS A 1 89 ? -11.454 0.536 4.041 1.00 97.88 89 CYS A CA 1
ATOM 700 C C . CYS A 1 89 ? -12.951 0.194 3.991 1.00 97.88 89 CYS A C 1
ATOM 702 O O . CYS A 1 89 ? -13.378 -0.727 4.686 1.00 97.88 89 CYS A O 1
ATOM 704 N N . LEU A 1 90 ? -13.736 0.912 3.184 1.00 97.38 90 LEU A N 1
ATOM 705 C CA . LEU A 1 90 ? -15.150 0.632 2.923 1.00 97.38 90 LEU A CA 1
ATOM 706 C C . LEU A 1 90 ? -15.374 -0.211 1.656 1.00 97.38 90 LEU A C 1
ATOM 708 O O . LEU A 1 90 ? -16.518 -0.546 1.344 1.00 97.38 90 LEU A O 1
ATOM 712 N N . LEU A 1 91 ? -14.312 -0.551 0.917 1.00 97.56 91 LEU A N 1
ATOM 713 C CA . LEU A 1 91 ? -14.403 -1.425 -0.252 1.00 97.56 91 LEU A CA 1
ATOM 714 C C . LEU A 1 91 ? -14.827 -2.852 0.143 1.00 97.56 91 LEU A C 1
ATOM 716 O O . LEU A 1 91 ? -14.667 -3.252 1.300 1.00 97.56 91 LEU A O 1
ATOM 720 N N . PRO A 1 92 ? -15.345 -3.650 -0.814 1.00 97.62 92 PRO A N 1
ATOM 721 C CA . PRO A 1 92 ? -15.698 -5.041 -0.563 1.00 97.62 92 PRO A CA 1
ATOM 722 C C . PRO A 1 92 ? -14.548 -5.828 0.069 1.00 97.62 92 PRO A C 1
ATOM 724 O O . PRO A 1 92 ? -13.380 -5.636 -0.277 1.00 97.62 92 PRO A O 1
ATOM 727 N N . GLU A 1 93 ? -14.891 -6.770 0.948 1.00 96.56 93 GLU A N 1
ATOM 728 C CA . GLU A 1 93 ? -13.922 -7.565 1.712 1.00 96.56 93 GLU A CA 1
ATOM 729 C C . GLU A 1 93 ? -12.866 -8.226 0.814 1.00 96.56 93 GLU A C 1
ATOM 731 O O . GLU A 1 93 ? -11.674 -8.176 1.112 1.00 96.56 93 GLU A O 1
ATOM 736 N N . GLN A 1 94 ? -13.298 -8.766 -0.330 1.00 97.19 94 GLN A N 1
ATOM 737 C CA . GLN A 1 94 ? -12.413 -9.385 -1.313 1.00 97.19 94 GLN A CA 1
ATOM 738 C C . GLN A 1 94 ? -11.386 -8.398 -1.882 1.00 97.19 94 GLN A C 1
ATOM 740 O O . GLN A 1 94 ? -10.220 -8.751 -2.034 1.00 97.19 94 GLN A O 1
ATOM 745 N N . THR A 1 95 ? -11.792 -7.161 -2.177 1.00 97.81 95 THR A N 1
ATOM 746 C CA . THR A 1 95 ? -10.894 -6.123 -2.700 1.00 97.81 95 THR A CA 1
ATOM 747 C C . THR A 1 95 ? -9.852 -5.738 -1.655 1.00 97.81 95 THR A C 1
ATOM 749 O O . THR A 1 95 ? -8.678 -5.601 -1.988 1.00 97.81 95 THR A O 1
ATOM 752 N N . LEU A 1 96 ? -10.248 -5.623 -0.383 1.00 97.94 96 LEU A N 1
ATOM 753 C CA . LEU A 1 96 ? -9.312 -5.370 0.715 1.00 97.94 96 LEU A CA 1
ATOM 754 C C . LEU A 1 96 ? -8.344 -6.538 0.941 1.00 97.94 96 LEU A C 1
ATOM 756 O O . LEU A 1 96 ? -7.152 -6.303 1.138 1.00 97.94 96 LEU A O 1
ATOM 760 N N . ASN A 1 97 ? -8.828 -7.782 0.880 1.00 98.31 97 ASN A N 1
ATOM 761 C CA . ASN A 1 97 ? -7.988 -8.979 0.980 1.00 98.31 97 ASN A CA 1
ATOM 762 C C . ASN A 1 97 ? -6.926 -8.987 -0.129 1.00 98.31 97 ASN A C 1
ATOM 764 O O . ASN A 1 97 ? -5.734 -9.090 0.157 1.00 98.31 97 ASN A O 1
ATOM 768 N N . GLU A 1 98 ? -7.347 -8.805 -1.384 1.00 98.38 98 GLU A N 1
ATOM 769 C CA . GLU A 1 98 ? -6.436 -8.762 -2.532 1.00 98.38 98 GLU A CA 1
ATOM 770 C C . GLU A 1 98 ? -5.468 -7.583 -2.469 1.00 98.38 98 GLU A C 1
ATOM 772 O O . GLU A 1 98 ? -4.304 -7.744 -2.823 1.00 98.38 98 GLU A O 1
ATOM 777 N N . LEU A 1 99 ? -5.898 -6.419 -1.977 1.00 98.56 99 LEU A N 1
ATOM 778 C CA . LEU A 1 99 ? -5.027 -5.259 -1.801 1.00 98.56 99 LEU A CA 1
ATOM 779 C C . LEU A 1 99 ? -3.896 -5.548 -0.813 1.00 98.56 99 LEU A C 1
ATOM 781 O O . LEU A 1 99 ? -2.730 -5.295 -1.127 1.00 98.56 99 LEU A O 1
ATOM 785 N N . VAL A 1 100 ? -4.217 -6.100 0.362 1.00 98.56 100 VAL A N 1
ATOM 786 C CA . VAL A 1 100 ? -3.199 -6.433 1.369 1.00 98.56 100 VAL A CA 1
ATOM 787 C C . VAL A 1 100 ? -2.299 -7.560 0.866 1.00 98.56 100 VAL A C 1
ATOM 789 O O . VAL A 1 100 ? -1.080 -7.462 0.998 1.00 98.56 100 VAL A O 1
ATOM 792 N N . HIS A 1 101 ? -2.859 -8.580 0.210 1.00 98.19 101 HIS A N 1
ATOM 793 C CA . HIS A 1 101 ? -2.068 -9.628 -0.436 1.00 98.19 101 HIS A CA 1
ATOM 794 C C . HIS A 1 101 ? -1.128 -9.082 -1.511 1.00 98.19 101 HIS A C 1
ATOM 796 O O . HIS A 1 101 ? 0.029 -9.494 -1.565 1.00 98.19 101 HIS A O 1
ATOM 802 N N . TYR A 1 102 ? -1.589 -8.151 -2.347 1.00 98.56 102 TYR A N 1
ATOM 803 C CA . TYR A 1 102 ? -0.769 -7.533 -3.385 1.00 98.56 102 TYR A CA 1
ATOM 804 C C . TYR A 1 102 ? 0.390 -6.752 -2.764 1.00 98.56 102 TYR A C 1
ATOM 806 O O . TYR A 1 102 ? 1.536 -6.930 -3.170 1.00 98.56 102 TYR A O 1
ATOM 814 N N . ALA A 1 103 ? 0.120 -5.925 -1.750 1.00 98.38 103 ALA A N 1
ATOM 815 C CA . ALA A 1 103 ? 1.161 -5.190 -1.039 1.00 98.38 103 ALA A CA 1
ATOM 816 C C . ALA A 1 103 ? 2.184 -6.150 -0.397 1.00 98.38 103 ALA A C 1
ATOM 818 O O . ALA A 1 103 ? 3.385 -6.028 -0.622 1.00 98.38 103 ALA A O 1
ATOM 819 N N . LEU A 1 104 ? 1.730 -7.189 0.309 1.00 98.25 104 LEU A N 1
ATOM 820 C CA . LEU A 1 104 ? 2.625 -8.206 0.873 1.00 98.25 104 LEU A CA 1
ATOM 821 C C . LEU A 1 104 ? 3.431 -8.958 -0.192 1.00 98.25 104 LEU A C 1
ATOM 823 O O . LEU A 1 104 ? 4.586 -9.303 0.052 1.00 98.25 104 LEU A O 1
ATOM 827 N N . TRP A 1 105 ? 2.846 -9.209 -1.365 1.00 98.06 105 TRP A N 1
ATOM 828 C CA . TRP A 1 105 ? 3.560 -9.810 -2.485 1.00 98.06 105 TRP A CA 1
ATOM 829 C C . TRP A 1 105 ? 4.676 -8.885 -2.978 1.00 98.06 105 TRP A C 1
ATOM 831 O O . TRP A 1 105 ? 5.805 -9.349 -3.130 1.00 98.06 105 TRP A O 1
ATOM 841 N N . LEU A 1 106 ? 4.395 -7.584 -3.141 1.00 97.69 106 LEU A N 1
ATOM 842 C CA . LEU A 1 106 ? 5.398 -6.586 -3.529 1.00 97.69 106 LEU A CA 1
ATOM 843 C C . LEU A 1 106 ? 6.540 -6.514 -2.516 1.00 97.69 106 LEU A C 1
ATOM 845 O O . LEU A 1 106 ? 7.700 -6.463 -2.909 1.00 97.69 106 LEU A O 1
ATOM 849 N N . LEU A 1 107 ? 6.224 -6.541 -1.222 1.00 96.38 107 LEU A N 1
ATOM 850 C CA . LEU A 1 107 ? 7.213 -6.494 -0.146 1.00 96.38 107 LEU A CA 1
ATOM 851 C C . LEU A 1 107 ? 8.223 -7.656 -0.212 1.00 96.38 107 LEU A C 1
ATOM 853 O O . LEU A 1 107 ? 9.406 -7.470 0.082 1.00 96.38 107 LEU A O 1
ATOM 857 N N . GLU A 1 108 ? 7.773 -8.844 -0.616 1.00 94.06 108 GLU A N 1
ATOM 858 C CA . GLU A 1 108 ? 8.621 -10.037 -0.715 1.00 94.06 108 GLU A CA 1
ATOM 859 C C . GLU A 1 108 ? 9.308 -10.195 -2.081 1.00 94.06 108 GLU A C 1
ATOM 861 O O . GLU A 1 108 ? 10.481 -10.558 -2.116 1.00 94.06 108 GLU A O 1
ATOM 866 N N . HIS A 1 109 ? 8.603 -9.928 -3.185 1.00 92.94 109 HIS A N 1
ATOM 867 C CA . HIS A 1 109 ? 9.006 -10.384 -4.525 1.00 92.94 109 HIS A CA 1
ATOM 868 C C . HIS A 1 109 ? 9.354 -9.253 -5.500 1.00 92.94 109 HIS A C 1
ATOM 870 O O . HIS A 1 109 ? 9.943 -9.513 -6.548 1.00 92.94 109 HIS A O 1
ATOM 876 N N . SER A 1 110 ? 8.989 -8.003 -5.199 1.00 92.56 110 SER A N 1
ATOM 877 C CA . SER A 1 110 ? 9.241 -6.886 -6.113 1.00 92.56 110 SER A CA 1
ATOM 878 C C . SER A 1 110 ? 10.710 -6.458 -6.115 1.00 92.56 110 SER A C 1
ATOM 880 O O . SER A 1 110 ? 11.467 -6.698 -5.175 1.00 92.56 110 SER A O 1
ATOM 882 N N . TYR A 1 111 ? 11.086 -5.692 -7.141 1.00 92.50 111 TYR A N 1
ATOM 883 C CA . TYR A 1 111 ? 12.258 -4.822 -7.091 1.00 92.50 111 TYR A CA 1
ATOM 884 C C . TYR A 1 111 ? 12.197 -3.869 -5.898 1.00 92.50 111 TYR A C 1
ATOM 886 O O . TYR A 1 111 ? 11.115 -3.506 -5.426 1.00 92.50 111 TYR A O 1
ATOM 894 N N . GLU A 1 112 ? 13.369 -3.405 -5.478 1.00 92.50 112 GLU A N 1
ATOM 895 C CA . GLU A 1 112 ? 13.567 -2.580 -4.288 1.00 92.50 112 GLU A CA 1
ATOM 896 C C . GLU A 1 112 ? 12.636 -1.363 -4.199 1.00 92.50 112 GLU A C 1
ATOM 898 O O . GLU A 1 112 ? 12.054 -1.101 -3.152 1.00 92.50 112 GLU A O 1
ATOM 903 N N . SER A 1 113 ? 12.390 -0.669 -5.310 1.00 92.88 113 SER A N 1
ATOM 904 C CA . SER A 1 113 ? 11.449 0.457 -5.358 1.00 92.88 113 SER A CA 1
ATOM 905 C C . SER A 1 113 ? 10.003 0.060 -5.027 1.00 92.88 113 SER A C 1
ATOM 907 O O . SER A 1 113 ? 9.293 0.823 -4.371 1.00 92.88 113 SER A O 1
ATOM 909 N N . GLY A 1 114 ? 9.565 -1.136 -5.425 1.00 95.62 114 GLY A N 1
ATOM 910 C CA . GLY A 1 114 ? 8.240 -1.661 -5.091 1.00 95.62 114 GLY A CA 1
ATOM 911 C C . GLY A 1 114 ? 8.162 -2.187 -3.658 1.00 95.62 114 GLY A C 1
ATOM 912 O O . GLY A 1 114 ? 7.154 -1.954 -2.989 1.00 95.62 114 GLY A O 1
ATOM 913 N N . ARG A 1 115 ? 9.244 -2.795 -3.141 1.00 96.31 115 ARG A N 1
ATOM 914 C CA . ARG A 1 115 ? 9.352 -3.180 -1.718 1.00 96.31 115 ARG A CA 1
ATOM 915 C C . ARG A 1 115 ? 9.278 -1.946 -0.819 1.00 96.31 115 ARG A C 1
ATOM 917 O O . ARG A 1 115 ? 8.464 -1.905 0.103 1.00 96.31 115 ARG A O 1
ATOM 924 N N . ALA A 1 116 ? 10.033 -0.899 -1.155 1.00 95.88 116 ALA A N 1
ATOM 925 C CA . ALA A 1 116 ? 10.000 0.384 -0.465 1.00 95.88 116 ALA A CA 1
ATOM 926 C C . ALA A 1 116 ? 8.605 1.026 -0.529 1.00 95.88 116 ALA A C 1
ATOM 928 O O . ALA A 1 116 ? 8.077 1.437 0.505 1.00 95.88 116 ALA A O 1
ATOM 929 N N . GLY A 1 117 ? 7.972 1.049 -1.710 1.00 97.00 117 GLY A N 1
ATOM 930 C CA . GLY A 1 117 ? 6.597 1.529 -1.879 1.00 97.00 117 GLY A CA 1
ATOM 931 C C . GLY A 1 117 ? 5.599 0.775 -0.996 1.00 97.00 117 GLY A C 1
ATOM 932 O O . GLY A 1 117 ? 4.804 1.397 -0.294 1.00 97.00 117 GLY A O 1
ATOM 933 N N . SER A 1 118 ? 5.696 -0.555 -0.940 1.00 97.81 118 SER A N 1
ATOM 934 C CA . SER A 1 118 ? 4.845 -1.370 -0.070 1.00 97.81 118 SER A CA 1
ATOM 935 C C . SER A 1 118 ? 5.112 -1.143 1.421 1.00 97.81 118 SER A C 1
ATOM 937 O O . SER A 1 118 ? 4.168 -1.100 2.208 1.00 97.81 118 SER A O 1
ATOM 939 N N . SER A 1 119 ? 6.371 -1.002 1.839 1.00 98.00 119 SER A N 1
ATOM 940 C CA . SER A 1 119 ? 6.709 -0.716 3.240 1.00 98.00 119 SER A CA 1
ATOM 941 C C . SER A 1 119 ? 6.165 0.649 3.674 1.00 98.00 119 SER A C 1
ATOM 943 O O . SER A 1 119 ? 5.644 0.801 4.783 1.00 98.00 119 SER A O 1
ATOM 945 N N . MET A 1 120 ? 6.247 1.645 2.789 1.00 97.75 120 MET A N 1
ATOM 946 C CA . MET A 1 120 ? 5.679 2.975 3.017 1.00 97.75 120 MET A CA 1
ATOM 947 C C . MET A 1 120 ? 4.148 2.930 3.063 1.00 97.75 120 MET A C 1
ATOM 949 O O . MET A 1 120 ? 3.558 3.527 3.960 1.00 97.75 120 MET A O 1
ATOM 953 N N . PHE A 1 121 ? 3.502 2.165 2.176 1.00 98.50 121 PHE A N 1
ATOM 954 C CA . PHE A 1 121 ? 2.065 1.891 2.254 1.00 98.50 121 PHE A CA 1
ATOM 955 C C . PHE A 1 121 ? 1.668 1.370 3.642 1.00 9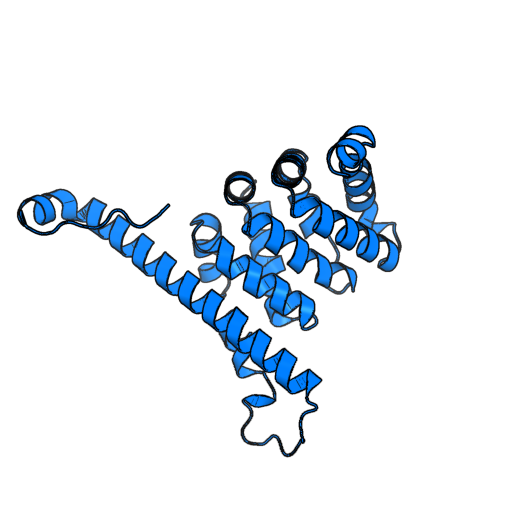8.50 121 PHE A C 1
ATOM 957 O O . PHE A 1 121 ? 0.842 1.989 4.311 1.00 98.50 121 PHE A O 1
ATOM 964 N N . PHE A 1 122 ? 2.304 0.295 4.119 1.00 98.50 122 PHE A N 1
ATOM 965 C CA . PHE A 1 122 ? 1.979 -0.292 5.421 1.00 98.50 122 PHE A CA 1
ATOM 966 C C . PHE A 1 122 ? 2.211 0.674 6.584 1.00 98.50 122 PHE A C 1
ATOM 968 O O . PHE A 1 122 ? 1.366 0.771 7.472 1.00 98.50 122 PHE A O 1
ATOM 975 N N . THR A 1 123 ? 3.291 1.461 6.539 1.00 98.31 123 THR A N 1
ATOM 976 C CA . THR A 1 123 ? 3.578 2.493 7.551 1.00 98.31 123 THR A CA 1
ATOM 977 C C . THR A 1 123 ? 2.386 3.423 7.777 1.00 98.31 123 THR A C 1
ATOM 979 O O . THR A 1 123 ? 2.061 3.724 8.925 1.00 98.31 123 THR A O 1
ATOM 982 N N . HIS A 1 124 ? 1.717 3.850 6.706 1.00 98.00 124 HIS A N 1
ATOM 983 C CA . HIS A 1 124 ? 0.547 4.725 6.789 1.00 98.00 124 HIS A CA 1
ATOM 984 C C . HIS A 1 124 ? -0.773 3.966 6.972 1.00 98.00 124 HIS A C 1
ATOM 986 O O . HIS A 1 124 ? -1.724 4.521 7.521 1.00 98.00 124 HIS A O 1
ATOM 992 N N . ALA A 1 125 ? -0.840 2.706 6.542 1.00 98.19 125 ALA A N 1
ATOM 993 C CA . ALA A 1 125 ? -2.070 1.929 6.548 1.00 98.19 125 ALA A CA 1
ATOM 994 C C . ALA A 1 125 ? -2.366 1.225 7.888 1.00 98.19 125 ALA A C 1
ATOM 996 O O . ALA A 1 125 ? -3.523 0.914 8.155 1.00 98.19 125 ALA A O 1
ATOM 997 N N . PHE A 1 126 ? -1.375 1.000 8.761 1.00 98.44 126 PHE A N 1
ATOM 998 C CA . PHE A 1 126 ? -1.586 0.257 10.019 1.00 98.44 126 PHE A CA 1
ATOM 999 C C . PHE A 1 126 ? -2.564 0.901 11.005 1.00 98.44 126 PHE A C 1
ATOM 1001 O O . PHE A 1 126 ? -3.160 0.196 11.815 1.00 98.44 126 PHE A O 1
ATOM 1008 N N . GLN A 1 127 ? -2.780 2.215 10.928 1.00 95.81 127 GLN A N 1
ATOM 1009 C CA . GLN A 1 127 ? -3.813 2.887 11.726 1.00 95.81 127 GLN A CA 1
ATOM 1010 C C . GLN A 1 127 ? -5.240 2.430 11.365 1.00 95.81 127 GLN A C 1
ATOM 1012 O O . GLN A 1 127 ? -6.159 2.563 12.172 1.00 95.81 127 GLN A O 1
ATOM 1017 N N . PHE A 1 128 ? -5.432 1.856 10.172 1.00 97.38 128 PHE A N 1
ATOM 1018 C CA . PHE A 1 128 ? -6.712 1.334 9.718 1.00 97.38 128 PHE A CA 1
ATOM 1019 C C . PHE A 1 128 ? -6.842 -0.142 10.082 1.00 97.38 128 PHE A C 1
ATOM 1021 O O . PHE A 1 128 ? -6.195 -1.020 9.507 1.00 97.38 128 PHE A O 1
ATOM 1028 N N . ARG A 1 129 ? -7.747 -0.422 11.020 1.00 96.25 129 ARG A N 1
ATOM 1029 C CA . ARG A 1 129 ? -7.984 -1.767 11.551 1.00 96.25 129 ARG A CA 1
ATOM 1030 C C . ARG A 1 129 ? -8.213 -2.852 10.479 1.00 96.25 129 ARG A C 1
ATOM 1032 O O . ARG A 1 129 ? -7.590 -3.901 10.617 1.00 96.25 129 ARG A O 1
ATOM 1039 N N . PRO A 1 130 ? -8.999 -2.630 9.402 1.00 97.31 130 PRO A N 1
ATOM 1040 C CA . PRO A 1 130 ? -9.184 -3.647 8.364 1.00 97.31 130 PRO A CA 1
ATOM 1041 C C . PRO A 1 130 ? -7.887 -4.065 7.664 1.00 97.31 130 PRO A C 1
ATOM 1043 O O . PRO A 1 130 ? -7.779 -5.213 7.236 1.00 97.31 130 PRO A O 1
ATOM 1046 N N . VAL A 1 131 ? -6.916 -3.151 7.541 1.00 98.25 131 VAL A N 1
ATOM 1047 C CA . VAL A 1 131 ? -5.599 -3.442 6.960 1.00 98.25 131 VAL A CA 1
ATOM 1048 C C . VAL A 1 131 ? -4.706 -4.142 7.979 1.00 98.25 131 VAL A C 1
ATOM 1050 O O . VAL A 1 131 ? -4.053 -5.119 7.624 1.00 98.25 131 VAL A O 1
ATOM 1053 N N . LEU A 1 132 ? -4.699 -3.674 9.233 1.00 98.38 132 LEU A N 1
ATOM 1054 C CA . LEU A 1 132 ? -3.903 -4.268 10.310 1.00 98.38 132 LEU A CA 1
ATOM 1055 C C . LEU A 1 132 ? -4.249 -5.748 10.531 1.00 98.38 132 LEU A C 1
ATOM 1057 O O . LEU A 1 132 ? -3.353 -6.581 10.531 1.00 98.38 132 LEU A O 1
ATOM 1061 N N . GLU A 1 133 ? -5.539 -6.076 10.645 1.00 97.62 133 GLU A N 1
ATOM 1062 C CA . GLU A 1 133 ? -5.996 -7.455 10.880 1.00 97.62 133 GLU A CA 1
ATOM 1063 C C . GLU A 1 133 ? -5.587 -8.388 9.727 1.00 97.62 133 GLU A C 1
ATOM 1065 O O . GLU A 1 133 ? -5.015 -9.448 9.955 1.00 97.62 133 GLU A O 1
ATOM 1070 N N . ARG A 1 134 ? -5.760 -7.952 8.472 1.00 98.38 134 ARG A N 1
ATOM 1071 C CA . ARG A 1 134 ? -5.326 -8.723 7.292 1.00 98.38 134 ARG A CA 1
ATOM 1072 C C . ARG A 1 134 ? -3.817 -8.891 7.219 1.00 98.38 134 ARG A C 1
ATOM 1074 O O . ARG A 1 134 ? -3.329 -9.922 6.772 1.00 98.38 134 ARG A O 1
ATOM 1081 N N . PHE A 1 135 ? -3.070 -7.858 7.599 1.00 98.56 135 PHE A N 1
ATOM 1082 C CA . PHE A 1 135 ? -1.618 -7.943 7.639 1.00 98.56 135 PHE A CA 1
ATOM 1083 C C . PHE A 1 135 ? -1.169 -9.030 8.622 1.00 98.56 135 PHE A C 1
ATOM 1085 O O . PHE A 1 135 ? -0.279 -9.807 8.280 1.00 98.56 135 PHE A O 1
ATOM 1092 N N . ASP A 1 136 ? -1.812 -9.130 9.787 1.00 98.25 136 ASP A N 1
ATOM 1093 C CA . ASP A 1 136 ? -1.553 -10.199 10.755 1.00 98.25 136 ASP A CA 1
ATOM 1094 C C . ASP A 1 136 ? -1.939 -11.576 10.196 1.00 98.25 136 ASP A C 1
ATOM 1096 O O . ASP A 1 136 ? -1.128 -12.505 10.228 1.00 98.25 136 ASP A O 1
ATOM 1100 N N . ASP A 1 137 ? -3.137 -11.689 9.616 1.00 98.00 137 ASP A N 1
ATOM 1101 C CA . ASP A 1 137 ? -3.671 -12.943 9.068 1.00 98.00 137 ASP A CA 1
ATOM 1102 C C . ASP A 1 137 ? -2.829 -13.500 7.908 1.00 98.00 137 ASP A C 1
ATOM 1104 O O . ASP A 1 137 ? -2.765 -14.712 7.692 1.00 98.00 137 ASP A O 1
ATOM 1108 N N . TYR A 1 138 ? -2.155 -12.625 7.157 1.00 97.56 138 TYR A N 1
ATOM 1109 C CA . TYR A 1 138 ? -1.340 -12.986 5.994 1.00 97.56 138 TYR A CA 1
ATOM 1110 C C . TYR A 1 138 ? 0.162 -13.030 6.286 1.00 97.56 138 TYR A C 1
ATOM 1112 O O . TYR A 1 138 ? 0.984 -12.902 5.367 1.00 97.56 138 TYR A O 1
ATOM 1120 N N . ASP A 1 139 ? 0.527 -13.264 7.552 1.00 97.25 139 ASP A N 1
ATOM 1121 C CA . ASP A 1 139 ? 1.914 -13.473 7.985 1.00 97.25 139 ASP A CA 1
ATOM 1122 C C . ASP A 1 139 ? 2.804 -12.237 7.718 1.00 97.25 139 ASP A C 1
ATOM 1124 O O . ASP A 1 139 ? 4.015 -12.313 7.504 1.00 97.25 139 ASP A O 1
ATOM 1128 N N . GLY A 1 140 ? 2.185 -11.054 7.726 1.00 97.75 140 GLY A N 1
ATOM 1129 C CA . GLY A 1 140 ? 2.808 -9.766 7.444 1.00 97.75 140 GLY A CA 1
ATOM 1130 C C . GLY A 1 140 ? 4.032 -9.447 8.306 1.00 97.75 140 GLY A C 1
ATOM 1131 O O . GLY A 1 140 ? 5.044 -9.030 7.735 1.00 97.75 140 GLY A O 1
ATOM 1132 N N . PRO A 1 141 ? 4.024 -9.671 9.638 1.00 97.12 141 PRO A N 1
ATOM 1133 C CA . PRO A 1 141 ? 5.182 -9.378 10.481 1.00 97.12 141 PRO A CA 1
ATOM 1134 C C . PRO A 1 141 ? 6.453 -10.114 10.041 1.00 97.12 141 PRO A C 1
ATOM 1136 O O . PRO A 1 141 ? 7.520 -9.498 9.971 1.00 97.12 141 PRO A O 1
ATOM 1139 N N . ARG A 1 142 ? 6.346 -11.401 9.671 1.00 97.00 142 ARG A N 1
ATOM 1140 C CA . ARG A 1 142 ? 7.481 -12.164 9.129 1.00 97.00 142 ARG A CA 1
ATOM 1141 C C . ARG A 1 142 ? 7.929 -11.585 7.791 1.00 97.00 142 ARG A C 1
ATOM 1143 O O . ARG A 1 142 ? 9.123 -11.391 7.585 1.00 97.00 142 ARG A O 1
ATOM 1150 N N . ARG A 1 143 ? 6.993 -11.291 6.884 1.00 97.00 143 ARG A N 1
ATOM 1151 C CA . ARG A 1 143 ? 7.299 -10.735 5.551 1.00 97.00 143 ARG A CA 1
ATOM 1152 C C . ARG A 1 143 ? 8.033 -9.395 5.646 1.00 97.00 143 ARG A C 1
ATOM 1154 O O . ARG A 1 143 ? 9.023 -9.183 4.952 1.00 97.00 143 ARG A O 1
ATOM 1161 N N . LEU A 1 144 ? 7.594 -8.523 6.554 1.00 96.31 144 LEU A N 1
ATOM 1162 C CA . LEU A 1 144 ? 8.239 -7.241 6.829 1.00 96.31 144 LEU A CA 1
ATOM 1163 C C . LEU A 1 144 ? 9.623 -7.420 7.462 1.00 96.31 144 LEU A C 1
ATOM 1165 O O . LEU A 1 144 ? 10.568 -6.745 7.065 1.00 96.31 144 LEU A O 1
ATOM 1169 N N . PHE A 1 145 ? 9.783 -8.370 8.385 1.00 94.75 145 PHE A N 1
ATOM 1170 C CA . PHE A 1 145 ? 11.097 -8.695 8.946 1.00 94.75 145 PHE A CA 1
ATOM 1171 C C . PHE A 1 145 ? 12.063 -9.239 7.884 1.00 94.75 145 PHE A C 1
ATOM 1173 O O . PHE A 1 145 ? 13.246 -8.891 7.866 1.00 94.75 145 PHE A O 1
ATOM 1180 N N . ASN A 1 146 ? 11.559 -10.056 6.959 1.00 94.12 146 ASN A N 1
ATOM 1181 C CA . ASN A 1 146 ? 12.338 -10.601 5.851 1.00 94.12 146 ASN A CA 1
ATOM 1182 C C . ASN A 1 146 ? 12.844 -9.511 4.899 1.00 94.12 146 ASN A C 1
ATOM 1184 O O . ASN A 1 146 ? 13.899 -9.686 4.292 1.00 94.12 146 ASN A O 1
ATOM 1188 N N . TYR A 1 147 ? 12.157 -8.367 4.798 1.00 93.00 147 TYR A N 1
ATOM 1189 C CA . TYR A 1 147 ? 12.631 -7.250 3.982 1.00 93.00 147 TYR A CA 1
ATOM 1190 C C . TYR A 1 147 ? 13.975 -6.700 4.484 1.00 93.00 147 TYR A C 1
ATOM 1192 O O . TYR A 1 147 ? 14.867 -6.475 3.671 1.00 93.00 147 TYR A O 1
ATOM 1200 N N . ILE A 1 148 ? 14.175 -6.580 5.803 1.00 91.44 148 ILE A N 1
ATOM 1201 C CA . ILE A 1 148 ? 15.467 -6.133 6.355 1.00 91.44 148 ILE A CA 1
ATOM 1202 C C . ILE A 1 148 ? 16.480 -7.265 6.467 1.00 91.44 148 ILE A C 1
ATOM 1204 O O . ILE A 1 148 ? 17.634 -7.083 6.100 1.00 91.44 148 ILE A O 1
ATOM 1208 N N . SER A 1 149 ? 16.071 -8.440 6.945 1.00 89.31 149 SER A N 1
ATOM 1209 C CA . SER A 1 149 ? 17.015 -9.519 7.264 1.00 89.31 149 SER A CA 1
ATOM 1210 C C . SER A 1 149 ? 17.656 -10.149 6.031 1.00 89.31 149 SER A C 1
ATOM 1212 O O . SER A 1 149 ? 18.676 -10.809 6.164 1.00 89.31 149 SER A O 1
ATOM 1214 N N . THR A 1 150 ? 17.110 -9.913 4.835 1.00 87.62 150 THR A N 1
ATOM 1215 C CA . THR A 1 150 ? 17.696 -10.353 3.556 1.00 87.62 150 THR A CA 1
ATOM 1216 C C . THR A 1 150 ? 18.583 -9.300 2.888 1.00 87.62 150 THR A C 1
ATOM 1218 O O . THR A 1 150 ? 19.134 -9.560 1.820 1.00 87.62 150 THR A O 1
ATOM 1221 N N . LEU A 1 151 ? 18.753 -8.116 3.491 1.00 86.75 151 LEU A N 1
ATOM 1222 C CA . LEU A 1 151 ? 19.670 -7.103 2.968 1.00 86.75 151 LEU A CA 1
ATOM 1223 C C . LEU A 1 151 ? 21.110 -7.600 3.073 1.00 86.75 151 LEU A C 1
ATOM 1225 O O . LEU A 1 151 ? 21.550 -8.011 4.145 1.00 86.75 151 LEU A O 1
ATOM 1229 N N . THR A 1 152 ? 21.859 -7.489 1.976 1.00 84.44 152 THR A N 1
ATOM 1230 C CA . THR A 1 152 ? 23.274 -7.886 1.903 1.00 84.44 152 THR A CA 1
ATOM 1231 C C . THR A 1 152 ? 24.131 -7.187 2.954 1.00 84.44 152 THR A C 1
ATOM 1233 O O . THR A 1 152 ? 25.006 -7.819 3.529 1.00 84.44 152 THR A O 1
ATOM 1236 N N . LEU A 1 153 ? 23.823 -5.923 3.269 1.00 83.50 153 LEU A N 1
ATOM 1237 C CA . LEU A 1 153 ? 24.484 -5.131 4.315 1.00 83.50 153 LEU A CA 1
ATOM 1238 C C . LEU A 1 153 ? 24.441 -5.786 5.707 1.00 83.50 153 LEU A C 1
ATOM 1240 O O . LEU A 1 153 ? 25.307 -5.515 6.532 1.00 83.50 153 LEU A O 1
ATOM 1244 N N . LEU A 1 154 ? 23.418 -6.597 5.987 1.00 83.50 154 LEU A N 1
ATOM 1245 C CA . LEU A 1 154 ? 23.225 -7.252 7.282 1.00 83.50 154 LEU A CA 1
ATOM 1246 C C . LEU A 1 154 ? 23.702 -8.714 7.286 1.00 83.50 154 LEU A C 1
ATOM 1248 O O . LEU A 1 154 ? 23.515 -9.400 8.287 1.00 83.50 154 LEU A O 1
ATOM 1252 N N . GLN A 1 155 ? 24.294 -9.198 6.188 1.00 83.31 155 GLN A N 1
ATOM 1253 C CA . GLN A 1 155 ? 24.835 -10.555 6.092 1.00 83.31 155 GLN A CA 1
ATOM 1254 C C . GLN A 1 155 ? 26.294 -10.576 6.567 1.00 83.31 155 GLN A C 1
ATOM 1256 O O . GLN A 1 155 ? 27.132 -9.851 6.025 1.00 83.31 155 GLN A O 1
ATOM 1261 N N . GLU A 1 156 ? 26.589 -11.428 7.556 1.00 70.31 156 GLU A N 1
ATOM 1262 C CA . GLU A 1 156 ? 27.913 -11.553 8.194 1.00 70.31 156 GLU A CA 1
ATOM 1263 C C . GLU A 1 156 ? 29.019 -11.978 7.206 1.00 70.31 156 GLU A C 1
ATOM 1265 O O . GLU A 1 156 ? 30.153 -11.529 7.341 1.00 70.31 156 GLU A O 1
ATOM 1270 N N . ASP A 1 157 ? 28.671 -12.745 6.165 1.00 65.19 157 ASP A N 1
ATOM 1271 C CA . ASP A 1 157 ? 29.608 -13.305 5.174 1.00 65.19 157 ASP A CA 1
ATOM 1272 C C . ASP A 1 157 ? 29.720 -12.473 3.877 1.00 65.19 157 ASP A C 1
ATOM 1274 O O . ASP A 1 157 ? 30.098 -12.979 2.816 1.00 65.19 157 ASP A O 1
ATOM 1278 N N . SER A 1 158 ? 29.339 -11.192 3.903 1.00 61.28 158 SER A N 1
ATOM 1279 C CA . SER A 1 158 ? 29.426 -10.340 2.713 1.00 61.28 158 SER A CA 1
ATOM 1280 C C . SER A 1 158 ? 30.850 -9.809 2.488 1.00 61.28 158 SER A C 1
ATOM 1282 O O . SER A 1 158 ? 31.152 -8.650 2.738 1.00 61.28 158 SER A O 1
ATOM 1284 N N . ASP A 1 159 ? 31.719 -10.630 1.889 1.00 60.41 159 ASP A N 1
ATOM 1285 C CA . ASP A 1 159 ? 33.039 -10.205 1.365 1.00 60.41 159 ASP A CA 1
ATOM 1286 C C . ASP A 1 159 ? 32.939 -9.159 0.224 1.00 60.41 159 ASP A C 1
ATOM 1288 O O . ASP A 1 159 ? 33.939 -8.686 -0.324 1.00 60.41 159 ASP A O 1
ATOM 1292 N N . ASN A 1 160 ? 31.717 -8.783 -0.162 1.00 66.88 160 ASN A N 1
ATOM 1293 C CA . ASN A 1 160 ? 31.436 -7.826 -1.218 1.00 66.88 160 ASN A CA 1
ATOM 1294 C C . ASN A 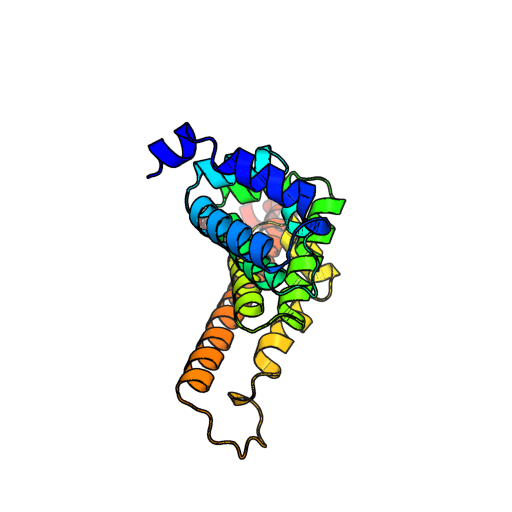1 160 ? 31.513 -6.392 -0.690 1.00 66.88 160 ASN A C 1
ATOM 1296 O O . ASN A 1 160 ? 30.657 -5.946 0.073 1.00 66.88 160 ASN A O 1
ATOM 1300 N N . VAL A 1 161 ? 32.479 -5.624 -1.198 1.00 73.44 161 VAL A N 1
ATOM 1301 C CA . VAL A 1 161 ? 32.465 -4.162 -1.082 1.00 73.44 161 VAL A CA 1
ATOM 1302 C C . VAL A 1 161 ? 31.202 -3.640 -1.774 1.00 73.44 161 VAL A C 1
ATOM 1304 O O . VAL A 1 161 ? 31.097 -3.663 -3.001 1.00 73.44 161 VAL A O 1
ATOM 1307 N N . LEU A 1 162 ? 30.216 -3.204 -0.986 1.00 78.94 162 LEU A N 1
ATOM 1308 C CA . LEU A 1 162 ? 28.995 -2.592 -1.507 1.00 78.94 162 LEU A CA 1
ATOM 1309 C C . LEU A 1 162 ? 29.322 -1.237 -2.145 1.00 78.94 162 LEU A C 1
ATOM 1311 O O . LEU A 1 162 ? 30.122 -0.469 -1.613 1.00 78.94 162 LEU A O 1
ATOM 1315 N N . SER A 1 163 ? 28.673 -0.922 -3.267 1.00 86.88 163 SER A N 1
ATOM 1316 C CA . SER A 1 163 ? 28.717 0.431 -3.827 1.00 86.88 163 SER A CA 1
ATOM 1317 C C . SER A 1 163 ? 27.977 1.419 -2.918 1.00 86.88 163 SER A C 1
ATOM 1319 O O . SER A 1 163 ? 27.047 1.038 -2.201 1.00 86.88 163 SER A O 1
ATOM 1321 N N . ASP A 1 164 ? 28.326 2.705 -3.000 1.00 88.94 164 ASP A N 1
ATOM 1322 C CA . ASP A 1 164 ? 27.637 3.767 -2.251 1.00 88.94 164 ASP A CA 1
ATOM 1323 C C . ASP A 1 164 ? 26.124 3.799 -2.537 1.00 88.94 164 ASP A C 1
ATOM 1325 O O . ASP A 1 164 ? 25.318 4.045 -1.639 1.00 88.94 164 ASP A O 1
ATOM 1329 N N . GLU A 1 165 ? 25.715 3.492 -3.774 1.00 88.25 165 GLU A N 1
ATOM 1330 C CA . GLU A 1 165 ? 24.304 3.408 -4.170 1.00 88.25 165 GLU A CA 1
ATOM 1331 C C . GLU A 1 165 ? 23.582 2.238 -3.486 1.00 88.25 165 GLU A C 1
ATOM 1333 O O . GLU A 1 165 ? 22.475 2.406 -2.961 1.00 88.25 165 GLU A O 1
ATOM 1338 N N . HIS A 1 166 ? 24.209 1.058 -3.439 1.00 86.44 166 HIS A N 1
ATOM 1339 C CA . HIS A 1 166 ? 23.649 -0.102 -2.746 1.00 86.44 166 HIS A CA 1
ATOM 1340 C C . HIS A 1 166 ? 23.585 0.116 -1.235 1.00 86.44 166 HIS A C 1
ATOM 1342 O O . HIS A 1 166 ? 22.591 -0.261 -0.607 1.00 86.44 166 HIS A O 1
ATOM 1348 N N . LEU A 1 167 ? 24.595 0.769 -0.656 1.00 89.19 167 LEU A N 1
ATOM 1349 C CA . LEU A 1 167 ? 24.591 1.145 0.752 1.00 89.19 167 LEU A CA 1
ATOM 1350 C C . LEU A 1 167 ? 23.454 2.128 1.050 1.00 89.19 167 LEU A C 1
ATOM 1352 O O . LEU A 1 167 ? 22.662 1.892 1.962 1.00 89.19 167 LEU A O 1
ATOM 1356 N N . TYR A 1 168 ? 23.323 3.197 0.260 1.00 90.12 168 TYR A N 1
ATOM 1357 C CA . TYR A 1 168 ? 22.252 4.181 0.422 1.00 90.12 168 TYR A CA 1
ATOM 1358 C C . TYR A 1 168 ? 20.870 3.529 0.336 1.00 90.12 168 TYR A C 1
ATOM 1360 O O . TYR A 1 168 ? 20.021 3.744 1.202 1.00 90.12 168 TYR A O 1
ATOM 1368 N N . THR A 1 169 ? 20.664 2.688 -0.675 1.00 90.81 169 THR A N 1
ATOM 1369 C CA . THR A 1 169 ? 19.398 1.985 -0.892 1.00 90.81 169 THR A CA 1
ATOM 1370 C C . THR A 1 169 ? 19.070 1.050 0.275 1.00 90.81 169 THR A C 1
ATOM 1372 O O . THR A 1 169 ? 17.966 1.106 0.813 1.00 90.81 169 THR A O 1
ATOM 1375 N N . SER A 1 170 ? 20.051 0.279 0.754 1.00 91.31 170 SER A N 1
ATOM 1376 C CA . SER A 1 170 ? 19.891 -0.596 1.926 1.00 91.31 170 SER A CA 1
ATOM 1377 C C . SER A 1 170 ? 19.548 0.199 3.189 1.00 91.31 170 SER A C 1
ATOM 1379 O O . SER A 1 170 ? 18.671 -0.188 3.958 1.00 91.31 170 SER A O 1
ATOM 1381 N N . MET A 1 171 ? 20.178 1.360 3.392 1.00 92.25 171 MET A N 1
ATOM 1382 C CA . MET A 1 171 ? 19.866 2.241 4.520 1.00 92.25 171 MET A CA 1
ATOM 1383 C C . MET A 1 171 ? 18.438 2.793 4.453 1.00 92.25 171 MET A C 1
ATOM 1385 O O . MET A 1 171 ? 17.791 2.941 5.493 1.00 92.25 171 MET A O 1
ATOM 1389 N N . GLN A 1 172 ? 17.921 3.081 3.255 1.00 92.81 172 GLN A N 1
ATOM 1390 C CA . GLN A 1 172 ? 16.524 3.489 3.089 1.00 92.81 172 GLN A CA 1
ATOM 1391 C C . GLN A 1 172 ? 15.554 2.330 3.330 1.00 92.81 172 GLN A C 1
ATOM 1393 O O . GLN A 1 172 ? 14.550 2.533 4.011 1.00 92.81 172 GLN A O 1
ATOM 1398 N N . ALA A 1 173 ? 15.878 1.116 2.877 1.00 93.38 173 ALA A N 1
ATOM 1399 C CA . ALA A 1 173 ? 15.101 -0.084 3.190 1.00 93.38 173 ALA A CA 1
ATOM 1400 C C . ALA A 1 173 ? 14.995 -0.309 4.710 1.00 93.38 173 ALA A C 1
ATOM 1402 O O . ALA A 1 173 ? 13.894 -0.503 5.234 1.00 93.38 173 ALA A O 1
ATOM 1403 N N . ILE A 1 174 ? 16.112 -0.180 5.440 1.00 94.50 174 ILE A N 1
ATOM 1404 C CA . ILE A 1 174 ? 16.142 -0.264 6.911 1.00 94.50 174 ILE A CA 1
ATOM 1405 C C . ILE A 1 174 ? 15.241 0.806 7.532 1.00 94.50 174 ILE A C 1
ATOM 1407 O O . ILE A 1 174 ? 14.396 0.490 8.369 1.00 94.50 174 ILE A O 1
ATOM 1411 N N . ARG A 1 175 ? 15.381 2.072 7.123 1.00 94.31 175 ARG A N 1
ATOM 1412 C CA . ARG A 1 175 ? 14.573 3.178 7.666 1.00 94.31 175 ARG A CA 1
ATOM 1413 C C . ARG A 1 175 ? 13.081 2.967 7.436 1.00 94.31 175 ARG A C 1
ATOM 1415 O O . ARG A 1 175 ? 12.315 3.041 8.395 1.00 94.31 175 ARG A O 1
ATOM 1422 N N . ASN A 1 176 ? 12.687 2.667 6.201 1.00 93.75 176 ASN A N 1
ATOM 1423 C CA . ASN A 1 176 ? 11.289 2.454 5.829 1.00 93.75 176 ASN A CA 1
ATOM 1424 C C . ASN A 1 176 ? 10.684 1.277 6.601 1.00 93.75 176 ASN A C 1
ATOM 1426 O O . ASN A 1 176 ? 9.567 1.375 7.108 1.00 93.75 176 ASN A O 1
ATOM 1430 N N . THR A 1 177 ? 11.442 0.192 6.760 1.00 94.94 177 THR A N 1
ATOM 1431 C CA . THR A 1 177 ? 10.973 -0.989 7.488 1.00 94.94 177 THR A CA 1
ATOM 1432 C C . THR A 1 177 ? 10.866 -0.733 8.990 1.00 94.94 177 THR A C 1
ATOM 1434 O O . THR A 1 177 ? 9.868 -1.095 9.608 1.00 94.94 177 THR A O 1
ATOM 1437 N N . CYS A 1 178 ? 11.841 -0.051 9.597 1.00 96.62 178 CYS A N 1
ATOM 1438 C CA . CYS A 1 178 ? 11.771 0.344 11.006 1.00 96.62 178 CYS A CA 1
ATOM 1439 C C . CYS A 1 178 ? 10.590 1.289 11.277 1.00 96.62 178 CYS A C 1
ATOM 1441 O O . CYS A 1 178 ? 9.930 1.174 12.312 1.00 96.62 178 CYS A O 1
ATOM 1443 N N . MET A 1 179 ? 10.290 2.205 10.350 1.00 97.06 179 MET A N 1
ATOM 1444 C CA . MET A 1 179 ? 9.099 3.056 10.428 1.00 97.06 179 MET A CA 1
ATOM 1445 C C . MET A 1 179 ? 7.808 2.235 10.353 1.00 97.06 179 MET A C 1
ATOM 1447 O O . MET A 1 179 ? 6.910 2.454 11.171 1.00 97.06 179 MET A O 1
ATOM 1451 N N . ALA A 1 180 ? 7.741 1.255 9.448 1.00 97.69 180 ALA A N 1
ATOM 1452 C CA . ALA A 1 180 ? 6.612 0.338 9.348 1.00 97.69 180 ALA A CA 1
ATOM 1453 C C . ALA A 1 180 ? 6.426 -0.469 10.643 1.00 97.69 180 ALA A C 1
ATOM 1455 O O . ALA A 1 180 ? 5.325 -0.482 11.189 1.00 97.69 180 ALA A O 1
ATOM 1456 N N . PHE A 1 181 ? 7.494 -1.048 11.204 1.00 97.94 181 PHE A N 1
ATOM 1457 C CA . PHE A 1 181 ? 7.439 -1.762 12.487 1.00 97.94 181 PHE A CA 1
ATOM 1458 C C . PHE A 1 181 ? 6.979 -0.873 13.639 1.00 97.94 181 PHE A C 1
ATOM 1460 O O . PHE A 1 181 ? 6.140 -1.280 14.441 1.00 97.94 181 PHE A O 1
ATOM 1467 N N . ARG A 1 182 ? 7.489 0.359 13.721 1.00 97.94 182 ARG A N 1
ATOM 1468 C CA . ARG A 1 182 ? 7.049 1.315 14.740 1.00 97.94 182 ARG A CA 1
ATOM 1469 C C . ARG A 1 182 ? 5.551 1.601 14.620 1.00 97.94 182 ARG A C 1
ATOM 1471 O O . ARG A 1 182 ? 4.863 1.601 15.637 1.00 97.94 182 ARG A O 1
ATOM 1478 N N . SER A 1 183 ? 5.064 1.846 13.403 1.00 97.88 183 SER A N 1
ATOM 1479 C CA . SER A 1 183 ? 3.644 2.106 13.139 1.00 97.88 183 SER A CA 1
ATOM 1480 C C . SER A 1 183 ? 2.779 0.889 13.486 1.00 97.88 183 SER A C 1
ATOM 1482 O O . SER A 1 183 ? 1.799 1.017 14.215 1.00 97.88 183 SER A O 1
ATOM 1484 N N . TYR A 1 184 ? 3.215 -0.306 13.086 1.00 98.38 184 TYR A N 1
ATOM 1485 C CA . TYR A 1 184 ? 2.584 -1.582 13.418 1.00 98.38 184 TYR A CA 1
ATOM 1486 C C . TYR A 1 184 ? 2.436 -1.787 14.933 1.00 98.38 184 TYR A C 1
ATOM 1488 O O . TYR A 1 184 ? 1.337 -2.024 15.438 1.00 98.38 184 TYR A O 1
ATOM 1496 N N . MET A 1 185 ? 3.531 -1.637 15.687 1.00 97.75 185 MET A N 1
ATOM 1497 C CA . MET A 1 185 ? 3.509 -1.791 17.144 1.00 97.75 185 MET A CA 1
ATOM 1498 C C . MET A 1 185 ? 2.627 -0.730 17.810 1.00 97.75 185 MET A C 1
ATOM 1500 O O . MET A 1 185 ? 1.871 -1.050 18.727 1.00 97.75 185 MET A O 1
ATOM 1504 N N . ALA A 1 186 ? 2.691 0.522 17.346 1.00 97.31 186 ALA A N 1
ATOM 1505 C CA . ALA A 1 186 ? 1.851 1.599 17.860 1.00 97.31 186 ALA A CA 1
ATOM 1506 C C . ALA A 1 186 ? 0.357 1.326 17.624 1.00 97.31 186 ALA A C 1
ATOM 1508 O O . ALA A 1 186 ? -0.443 1.508 18.544 1.00 97.31 186 ALA A O 1
ATOM 1509 N N . ALA A 1 187 ? -0.014 0.835 16.438 1.00 97.12 187 ALA A N 1
ATOM 1510 C CA . ALA A 1 187 ? -1.388 0.474 16.106 1.00 97.12 187 ALA A CA 1
ATOM 1511 C C . ALA A 1 187 ? -1.910 -0.668 16.994 1.00 97.12 187 ALA A C 1
ATOM 1513 O O . ALA A 1 187 ? -2.999 -0.566 17.557 1.00 97.12 187 ALA A O 1
ATOM 1514 N N . HIS A 1 188 ? -1.105 -1.709 17.222 1.00 96.88 188 HIS A N 1
ATOM 1515 C CA . HIS A 1 188 ? -1.457 -2.806 18.133 1.00 96.88 188 HIS A CA 1
ATOM 1516 C C . HIS A 1 188 ? -1.615 -2.357 19.587 1.00 96.88 188 HIS A C 1
ATOM 1518 O O . HIS A 1 188 ? -2.574 -2.744 20.263 1.00 96.88 188 HIS A O 1
ATOM 1524 N N . ILE A 1 189 ? -0.719 -1.491 20.072 1.00 96.50 189 ILE A N 1
ATOM 1525 C CA . ILE A 1 189 ? -0.853 -0.874 21.399 1.00 96.50 189 ILE A CA 1
ATOM 1526 C C . ILE A 1 189 ? -2.157 -0.078 21.475 1.00 96.50 189 ILE A C 1
ATOM 1528 O O . ILE A 1 189 ? -2.902 -0.231 22.443 1.00 96.50 189 ILE A O 1
ATOM 1532 N N . PHE A 1 190 ? -2.469 0.726 20.457 1.00 93.00 190 PHE A N 1
ATOM 1533 C CA . PHE A 1 190 ? -3.706 1.500 20.402 1.00 93.00 190 PHE A CA 1
ATOM 1534 C C . PHE A 1 190 ? -4.946 0.597 20.452 1.00 93.00 190 PHE A C 1
ATOM 1536 O O . PHE A 1 190 ? -5.812 0.798 21.305 1.00 93.00 190 PHE A O 1
ATOM 1543 N N . VAL A 1 191 ? -5.002 -0.453 19.625 1.00 92.75 191 VAL A N 1
ATOM 1544 C CA . VAL A 1 191 ? -6.099 -1.438 19.630 1.00 92.75 191 VAL A CA 1
ATOM 1545 C C . VAL A 1 191 ? -6.250 -2.081 21.009 1.00 92.75 191 VAL A C 1
ATOM 1547 O O . VAL A 1 191 ? -7.368 -2.209 21.520 1.00 92.75 191 VAL A O 1
ATOM 1550 N N . LYS A 1 192 ? -5.137 -2.446 21.657 1.00 92.62 192 LYS A N 1
ATOM 1551 C CA . LYS A 1 192 ? -5.162 -3.039 22.996 1.00 92.62 192 LYS A CA 1
ATOM 1552 C C . LYS A 1 192 ? -5.659 -2.056 24.054 1.00 92.62 192 LYS A C 1
ATOM 1554 O O . LYS A 1 192 ? -6.466 -2.442 24.899 1.00 92.62 192 LYS A O 1
ATOM 1559 N N . VAL A 1 193 ? -5.213 -0.803 24.005 1.00 91.19 193 VAL A N 1
ATOM 1560 C CA . VAL A 1 193 ? -5.663 0.264 24.909 1.00 91.19 193 VAL A CA 1
ATOM 1561 C C . VAL A 1 193 ? -7.158 0.520 24.734 1.00 91.19 193 VAL A C 1
ATOM 1563 O O . VAL A 1 193 ? -7.878 0.560 25.729 1.00 91.19 193 VAL A O 1
ATOM 1566 N N . GLU A 1 194 ? -7.656 0.622 23.502 1.00 89.00 194 GLU A N 1
ATOM 1567 C CA . GLU A 1 194 ? -9.086 0.805 23.226 1.00 89.00 194 GLU A CA 1
ATOM 1568 C C . GLU A 1 194 ? -9.926 -0.385 23.704 1.00 89.00 194 GLU A C 1
ATOM 1570 O O . GLU A 1 194 ? -10.995 -0.205 24.296 1.00 89.00 194 GLU A O 1
ATOM 1575 N N . HIS A 1 195 ? -9.426 -1.610 23.531 1.00 88.75 195 HIS A N 1
ATOM 1576 C CA . HIS A 1 195 ? -10.071 -2.800 24.075 1.00 88.75 195 HIS A CA 1
ATOM 1577 C C . HIS A 1 195 ? -10.146 -2.763 25.610 1.00 88.75 195 HIS A C 1
ATOM 1579 O O . HIS A 1 195 ? -11.218 -3.002 26.172 1.00 88.75 195 HIS A O 1
ATOM 1585 N N . LEU A 1 196 ? -9.039 -2.426 26.285 1.00 89.25 196 LEU A N 1
ATOM 1586 C CA . LEU A 1 196 ? -8.967 -2.323 27.748 1.00 89.25 196 LEU A CA 1
ATOM 1587 C C . LEU A 1 196 ? -9.849 -1.200 28.290 1.00 89.25 196 LEU A C 1
ATOM 1589 O O . LEU A 1 196 ? -10.522 -1.403 29.297 1.00 89.25 196 LEU A O 1
ATOM 1593 N N . LYS A 1 197 ? -9.899 -0.043 27.616 1.00 85.75 197 LYS A N 1
ATOM 1594 C CA . LYS A 1 197 ? -10.845 1.025 27.951 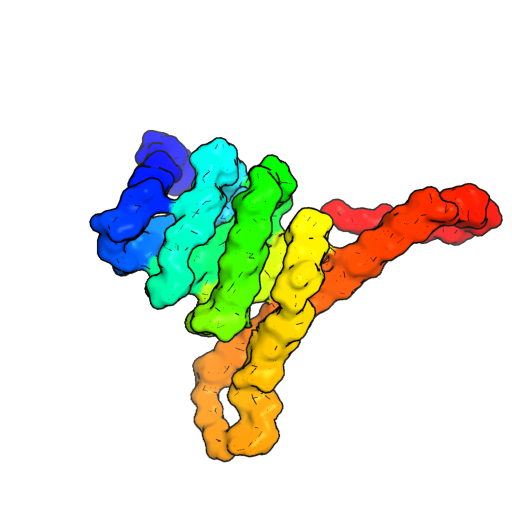1.00 85.75 197 LYS A CA 1
ATOM 1595 C C . LYS A 1 197 ? -12.253 0.453 27.954 1.00 85.75 197 LYS A C 1
ATOM 1597 O O . LYS A 1 197 ? -12.880 0.460 29.001 1.00 85.75 197 LYS A O 1
ATOM 1602 N N . ARG A 1 198 ? -12.715 -0.143 26.850 1.00 84.56 198 ARG A N 1
ATOM 1603 C CA . ARG A 1 198 ? -14.087 -0.679 26.731 1.00 84.56 198 ARG A CA 1
ATOM 1604 C C . ARG A 1 198 ? -14.428 -1.745 27.778 1.00 84.56 198 ARG A C 1
ATOM 1606 O O . ARG A 1 198 ? -15.544 -1.748 28.284 1.00 84.56 198 ARG A O 1
ATOM 1613 N N . THR A 1 199 ? -13.487 -2.622 28.127 1.00 85.31 199 THR A N 1
ATOM 1614 C CA . THR A 1 199 ? -13.704 -3.701 29.116 1.00 85.31 199 THR A CA 1
ATOM 1615 C C . THR A 1 199 ? -13.554 -3.251 30.570 1.00 85.31 199 THR A C 1
ATOM 1617 O O . THR A 1 199 ? -14.141 -3.868 31.460 1.00 85.31 199 THR A O 1
ATOM 1620 N N . HIS A 1 200 ? -12.802 -2.181 30.839 1.00 81.31 200 HIS A N 1
ATOM 1621 C CA . HIS A 1 200 ? -12.471 -1.744 32.198 1.00 81.31 200 HIS A CA 1
ATOM 1622 C C . HIS A 1 200 ? -12.848 -0.288 32.521 1.00 81.31 200 HIS A C 1
ATOM 1624 O O . HIS A 1 200 ? -12.430 0.194 33.573 1.00 81.31 200 HIS A O 1
ATOM 1630 N N . VAL A 1 201 ? -13.668 0.401 31.705 1.00 67.44 201 VAL A N 1
ATOM 1631 C CA . VAL A 1 201 ? -14.140 1.788 31.959 1.00 67.44 201 VAL A CA 1
ATOM 1632 C C . VAL A 1 201 ? -14.601 1.970 33.408 1.00 67.44 201 VAL A C 1
ATOM 1634 O O . VAL A 1 201 ? -14.172 2.906 34.076 1.00 67.44 201 VAL A O 1
ATOM 1637 N N . SER A 1 202 ? -15.420 1.052 33.924 1.00 63.44 202 SER A N 1
ATOM 1638 C CA . SER A 1 202 ? -15.968 1.123 35.285 1.00 63.44 202 SER A CA 1
ATOM 1639 C C . SER A 1 202 ? -14.909 1.002 36.391 1.00 63.44 202 SER A C 1
ATOM 1641 O O . SER A 1 202 ? -15.094 1.550 37.473 1.00 63.44 202 SER A O 1
ATOM 1643 N N . ARG A 1 203 ? -13.779 0.329 36.132 1.00 63.19 203 ARG A N 1
ATOM 1644 C CA . ARG A 1 203 ? -12.641 0.232 37.067 1.00 63.19 203 ARG A CA 1
ATOM 1645 C C . ARG A 1 203 ? -11.677 1.413 36.925 1.00 63.19 203 ARG A C 1
ATOM 1647 O O . ARG A 1 203 ? -11.155 1.888 37.928 1.00 63.19 203 ARG A O 1
ATOM 1654 N N . LEU A 1 204 ? -11.474 1.911 35.704 1.00 60.94 204 LEU A N 1
ATOM 1655 C CA . LEU A 1 204 ? -10.610 3.060 35.407 1.00 60.94 204 LEU A CA 1
ATOM 1656 C C . LEU A 1 204 ? -11.203 4.385 35.912 1.00 60.94 204 LEU A C 1
ATOM 1658 O O . LEU A 1 204 ? -10.457 5.227 36.393 1.00 60.94 204 LEU A O 1
ATOM 1662 N N . GLN A 1 205 ? -12.533 4.544 35.913 1.00 56.91 205 GLN A N 1
ATOM 1663 C CA . GLN A 1 205 ? -13.222 5.695 36.527 1.00 56.91 205 GLN A CA 1
ATOM 1664 C C . GLN A 1 205 ? -12.976 5.830 38.043 1.00 56.91 205 GLN A C 1
ATOM 1666 O O . GLN A 1 205 ? -13.203 6.896 38.614 1.00 56.91 205 GLN A O 1
ATOM 1671 N N . CYS A 1 206 ? -12.499 4.769 38.703 1.00 55.09 206 CYS A N 1
ATOM 1672 C CA . CYS A 1 206 ? -12.125 4.796 40.116 1.00 55.09 206 CYS A CA 1
ATOM 1673 C C . CYS A 1 206 ? -10.706 5.360 40.351 1.00 55.09 206 CYS A C 1
ATOM 1675 O O . CYS A 1 206 ? -10.375 5.730 41.476 1.00 55.09 206 CYS A O 1
ATOM 1677 N N . LEU A 1 207 ? -9.880 5.466 39.301 1.00 61.22 207 LEU A N 1
ATOM 1678 C CA . LEU A 1 207 ? -8.545 6.070 39.319 1.00 61.22 207 LEU A CA 1
ATOM 1679 C C . LEU A 1 207 ? -8.663 7.537 38.871 1.00 61.22 207 LEU A C 1
ATOM 1681 O O . LEU A 1 207 ? -8.398 7.868 37.719 1.00 61.22 207 LEU A O 1
ATOM 1685 N N . ARG A 1 208 ? -9.110 8.412 39.784 1.00 53.50 208 ARG A N 1
ATOM 1686 C CA . ARG A 1 208 ? -9.436 9.832 39.511 1.00 53.50 208 ARG A CA 1
ATOM 1687 C C . ARG A 1 208 ? -8.284 10.676 38.936 1.00 53.50 208 ARG A C 1
ATOM 1689 O O . ARG A 1 208 ? -8.563 11.737 38.390 1.00 53.50 208 ARG A O 1
ATOM 1696 N N . ASP A 1 209 ? -7.043 10.194 38.994 1.00 59.56 209 ASP A N 1
ATOM 1697 C CA . ASP A 1 209 ? -5.844 10.968 38.642 1.00 59.56 209 ASP A CA 1
ATOM 1698 C C . ASP A 1 209 ? -5.169 10.541 37.323 1.00 59.56 209 ASP A C 1
ATOM 1700 O O . ASP A 1 209 ? -4.124 11.081 36.961 1.00 59.56 209 ASP A O 1
ATOM 1704 N N . ILE A 1 210 ? -5.735 9.584 36.575 1.00 56.62 210 ILE A N 1
ATOM 1705 C CA . ILE A 1 210 ? -5.143 9.139 35.303 1.00 56.62 210 ILE A CA 1
ATOM 1706 C C . ILE A 1 210 ? -5.825 9.850 34.133 1.00 56.62 210 ILE A C 1
ATOM 1708 O O . ILE A 1 210 ? -6.859 9.418 33.622 1.00 56.62 210 ILE A O 1
ATOM 1712 N N . VAL A 1 211 ? -5.199 10.931 33.664 1.00 53.94 211 VAL A N 1
ATOM 1713 C CA . VAL A 1 211 ? -5.516 11.534 32.365 1.00 53.94 211 VAL A CA 1
ATOM 1714 C C . VAL A 1 211 ? -4.973 10.603 31.287 1.00 53.94 211 VAL A C 1
ATOM 1716 O O . VAL A 1 211 ? -3.775 10.595 31.015 1.00 53.94 211 VAL A O 1
ATOM 1719 N N . ILE A 1 212 ? -5.840 9.788 30.684 1.00 53.56 212 ILE A N 1
ATOM 1720 C CA . ILE A 1 212 ? -5.476 9.030 29.485 1.00 53.56 212 ILE A CA 1
ATOM 1721 C C . ILE A 1 212 ? -5.431 10.041 28.335 1.00 53.56 212 ILE A C 1
ATOM 1723 O O . ILE A 1 212 ? -6.489 10.574 27.987 1.00 53.56 212 ILE A O 1
ATOM 1727 N N . PRO A 1 213 ? -4.258 10.333 27.745 1.00 47.16 213 PRO A N 1
ATOM 1728 C CA . PRO A 1 213 ? -4.185 11.247 26.618 1.00 47.16 213 PRO A CA 1
ATOM 1729 C C . PRO A 1 213 ? -5.070 10.703 25.499 1.00 47.16 213 PRO A C 1
ATOM 1731 O O . PRO A 1 213 ? -5.010 9.515 25.172 1.00 47.16 213 PRO A O 1
ATOM 1734 N N . SER A 1 214 ? -5.905 11.559 24.918 1.00 46.69 214 SER A N 1
ATOM 1735 C CA . SER A 1 214 ? -6.526 11.286 23.628 1.00 46.69 214 SER A CA 1
ATOM 1736 C C . SER A 1 214 ? -5.394 11.052 22.632 1.00 46.69 214 SER A C 1
ATOM 1738 O O . SER A 1 214 ? -4.672 11.988 22.286 1.00 46.69 214 SER A O 1
ATOM 1740 N N . CYS A 1 215 ? -5.162 9.791 22.265 1.00 42.66 215 CYS A N 1
ATOM 1741 C CA . CYS A 1 215 ? -4.179 9.449 21.251 1.00 42.66 215 CYS A CA 1
ATOM 1742 C C . CYS A 1 215 ? -4.552 10.202 19.968 1.00 42.66 215 CYS A C 1
ATOM 1744 O O . CYS A 1 215 ? -5.707 10.199 19.552 1.00 42.66 215 CYS A O 1
ATOM 1746 N N . VAL A 1 216 ? -3.555 10.918 19.462 1.00 38.88 216 VAL A N 1
ATOM 1747 C CA . VAL A 1 216 ? -3.588 11.931 18.406 1.00 38.88 216 VAL A CA 1
ATOM 1748 C C . VAL A 1 216 ? -4.289 11.412 17.142 1.00 38.88 216 VAL A C 1
ATOM 1750 O O . VAL A 1 216 ? -4.029 10.280 16.738 1.00 38.88 216 VAL A O 1
ATOM 1753 N N . HIS A 1 217 ? -5.174 12.244 16.578 1.00 38.00 217 HIS A N 1
ATOM 1754 C CA . HIS A 1 217 ? -5.786 12.085 15.252 1.00 38.00 217 HIS A CA 1
ATOM 1755 C C . HIS A 1 217 ? -4.767 12.296 14.133 1.00 38.00 217 HIS A C 1
ATOM 1757 O O . HIS A 1 217 ? -3.938 13.226 14.277 1.00 38.00 217 HIS A O 1
#

InterPro domains:
  IPR033270 VPRBP/DCAF1 family [PTHR13129] (2-213)
  IPR060223 DCAF1, helical domain [PF27600] (174-206)
  IPR060225 DCAF1, helical domain 2 [PF27635] (1-92)

Sequence (217 aa):
LLKETYENRSLDLVLRYLEGARNHDSRLIFDVLKYLAGLLVHRRLALDFVAAGGVDLLIRIERDSLASVVVGTCLYYLAYNADAMEGVCLLPEQTLNELVHYALWLLEHSYESGRAGSSMFFTHAFQFRPVLERFDDYDGPRRLFNYISTLTLLQEDSDNVLSDEHLYTSMQAIRNTCMAFRSYMAAHIFVKVEHLKRTHVSRLQCLRDIVIPSCVH

Organism: Wuchereria bancrofti (NCBI:txid6293)

Radius of gyration: 19.68 Å; chains: 1; bounding box: 49×36×64 Å